Protein AF-A0AAD7N6P6-F1 (afdb_monomer)

Structure (mmCIF, N/CA/C/O backbone):
data_AF-A0AAD7N6P6-F1
#
_entry.id   AF-A0AAD7N6P6-F1
#
loop_
_atom_site.group_PDB
_atom_site.id
_atom_site.type_symbol
_atom_site.label_atom_id
_atom_site.label_alt_id
_atom_site.label_comp_id
_atom_site.label_asym_id
_atom_site.label_entity_id
_atom_site.label_seq_id
_atom_site.pdbx_PDB_ins_code
_atom_site.Cartn_x
_atom_site.Cartn_y
_atom_site.Cartn_z
_atom_site.occupancy
_atom_site.B_iso_or_equiv
_atom_site.auth_seq_id
_atom_site.auth_comp_id
_atom_site.auth_asym_id
_atom_site.auth_atom_id
_atom_site.pdbx_PDB_model_num
ATOM 1 N N . MET A 1 1 ? -6.076 -9.504 -2.664 1.00 49.44 1 MET A N 1
ATOM 2 C CA . MET A 1 1 ? -5.569 -10.870 -2.444 1.00 49.44 1 MET A CA 1
ATOM 3 C C . MET A 1 1 ? -6.417 -11.488 -1.347 1.00 49.44 1 MET A C 1
ATOM 5 O O . MET A 1 1 ? -6.543 -10.873 -0.297 1.00 49.44 1 MET A O 1
ATOM 9 N N . LEU A 1 2 ? -7.094 -12.604 -1.622 1.00 57.78 2 LEU A N 1
ATOM 10 C CA . LEU A 1 2 ? -8.026 -13.253 -0.690 1.00 57.78 2 LEU A CA 1
ATOM 11 C C . LEU A 1 2 ? -7.281 -14.317 0.131 1.00 57.78 2 LEU A C 1
ATOM 13 O O . LEU A 1 2 ? -7.541 -15.502 -0.013 1.00 57.78 2 LEU A O 1
ATOM 17 N N . GLY A 1 3 ? -6.299 -13.900 0.933 1.00 64.56 3 GLY A N 1
ATOM 18 C CA . GLY A 1 3 ? -5.442 -14.828 1.689 1.00 64.56 3 GLY A CA 1
ATOM 19 C C . GLY A 1 3 ? -5.850 -15.053 3.147 1.00 64.56 3 GLY A C 1
ATOM 20 O O . GLY A 1 3 ? -5.094 -15.664 3.891 1.00 64.56 3 GLY A O 1
ATOM 21 N N . GLY A 1 4 ? -7.003 -14.528 3.579 1.00 80.69 4 GLY A N 1
ATOM 22 C CA . GLY A 1 4 ? -7.457 -14.642 4.968 1.00 80.69 4 GLY A CA 1
ATOM 23 C C . GLY A 1 4 ? -6.449 -14.072 5.974 1.00 80.69 4 GLY A C 1
ATOM 24 O O . GLY A 1 4 ? -5.758 -13.091 5.690 1.00 80.69 4 GLY A O 1
ATOM 25 N N . PHE A 1 5 ? -6.372 -14.688 7.151 1.00 84.62 5 PHE A N 1
ATOM 26 C CA . PHE A 1 5 ? -5.387 -14.385 8.191 1.00 84.62 5 PHE A CA 1
ATOM 27 C C . PHE A 1 5 ? -4.366 -15.531 8.327 1.00 84.62 5 PHE A C 1
ATOM 29 O O . PHE A 1 5 ? -4.651 -16.645 7.881 1.00 84.62 5 PHE A O 1
ATOM 36 N N . PRO A 1 6 ? -3.179 -15.290 8.920 1.00 88.56 6 PRO A N 1
ATOM 37 C CA . PRO A 1 6 ? -2.176 -16.335 9.102 1.00 88.56 6 PRO A CA 1
ATOM 38 C C . PRO A 1 6 ? -2.732 -17.516 9.922 1.00 88.56 6 PRO A C 1
ATOM 40 O O . PRO A 1 6 ? -3.271 -17.274 11.003 1.00 88.56 6 PRO A O 1
ATOM 43 N N . PRO A 1 7 ? -2.545 -18.782 9.497 1.00 84.44 7 PRO A N 1
ATOM 44 C CA . PRO A 1 7 ? -3.087 -19.952 10.204 1.00 84.44 7 PRO A CA 1
ATOM 45 C C . PRO A 1 7 ? -2.651 -20.058 11.673 1.00 84.44 7 PRO A C 1
ATOM 47 O O . PRO A 1 7 ? -3.412 -20.511 12.520 1.00 84.44 7 PRO A O 1
ATOM 50 N N . ASN A 1 8 ? -1.446 -19.576 11.987 1.00 87.50 8 ASN A N 1
ATOM 51 C CA . ASN A 1 8 ? -0.853 -19.627 13.326 1.00 87.50 8 ASN A CA 1
ATOM 52 C C . ASN A 1 8 ? -1.075 -18.332 14.135 1.00 87.50 8 ASN A C 1
ATOM 54 O O . ASN A 1 8 ? -0.294 -18.023 15.032 1.00 87.50 8 ASN A O 1
ATOM 58 N N . ALA A 1 9 ? -2.105 -17.549 13.804 1.00 89.62 9 ALA A N 1
ATOM 59 C CA . ALA A 1 9 ? -2.471 -16.320 14.509 1.00 89.62 9 ALA A CA 1
ATOM 60 C C . ALA A 1 9 ? -3.920 -16.399 15.033 1.00 89.62 9 ALA A C 1
ATOM 62 O O . ALA A 1 9 ? -4.802 -15.725 14.495 1.00 89.62 9 ALA A O 1
ATOM 63 N N . PRO A 1 10 ? -4.192 -17.211 16.074 1.00 89.94 10 PRO A N 1
ATOM 64 C CA . PRO A 1 10 ? -5.546 -17.364 16.619 1.00 89.94 10 PRO A CA 1
ATOM 65 C C . PRO A 1 10 ? -6.092 -16.057 17.219 1.00 89.94 10 PRO A C 1
ATOM 67 O O . PRO A 1 10 ? -7.300 -15.862 17.289 1.00 89.94 10 PRO A O 1
ATOM 70 N N . ASP A 1 11 ? -5.203 -15.134 17.593 1.00 92.44 11 ASP A N 1
ATOM 71 C CA . ASP A 1 11 ? -5.511 -13.815 18.146 1.00 92.44 11 ASP A CA 1
ATOM 72 C C . ASP A 1 11 ? -5.809 -12.748 17.077 1.00 92.44 11 ASP A C 1
ATOM 74 O O . ASP A 1 11 ? -6.030 -11.588 17.422 1.00 92.44 11 ASP A O 1
ATOM 78 N N . TRP A 1 12 ? -5.787 -13.082 15.777 1.00 93.44 12 TRP A N 1
ATOM 79 C CA . TRP A 1 12 ? -5.803 -12.087 14.695 1.00 93.44 12 TRP A CA 1
ATOM 80 C C . TRP A 1 12 ? -6.982 -11.112 14.785 1.00 93.44 12 TRP A C 1
ATOM 82 O O . TRP A 1 12 ? -6.830 -9.910 14.550 1.00 93.44 12 TRP A O 1
ATOM 92 N N . GLN A 1 13 ? -8.158 -11.603 15.169 1.00 90.94 13 GLN A N 1
ATOM 93 C CA . GLN A 1 13 ? -9.334 -10.755 15.306 1.00 90.94 13 GLN A CA 1
ATOM 94 C C . GLN A 1 13 ? -9.148 -9.688 16.399 1.00 90.94 13 GLN A C 1
ATOM 96 O O . GLN A 1 13 ? -9.412 -8.507 16.167 1.00 90.94 13 GLN A O 1
ATOM 101 N N . GLU A 1 14 ? -8.655 -10.082 17.571 1.00 93.75 14 GLU A N 1
ATOM 102 C CA . GLU A 1 14 ? -8.522 -9.211 18.743 1.00 93.75 14 GLU A CA 1
ATOM 103 C C . GLU A 1 14 ? -7.273 -8.328 18.678 1.00 93.75 14 GLU A C 1
ATOM 105 O O . GLU A 1 14 ? -7.321 -7.149 19.029 1.00 93.75 14 GLU A O 1
ATOM 110 N N . ALA A 1 15 ? -6.163 -8.875 18.183 1.00 94.12 15 ALA A N 1
ATOM 111 C CA . ALA A 1 15 ? -4.866 -8.213 18.153 1.00 94.12 15 ALA A CA 1
ATOM 112 C C . ALA A 1 15 ? -4.611 -7.408 16.869 1.00 94.12 15 ALA A C 1
ATOM 114 O O . ALA A 1 15 ? -3.712 -6.561 16.845 1.00 94.12 15 ALA A O 1
ATOM 115 N N . VAL A 1 16 ? -5.373 -7.652 15.794 1.00 95.44 16 VAL A N 1
ATOM 116 C CA . VAL A 1 16 ? -5.180 -6.982 14.497 1.00 95.44 16 VAL A CA 1
ATOM 117 C C . VAL A 1 16 ? -6.448 -6.301 14.008 1.00 95.44 16 VAL A C 1
ATOM 119 O O . VAL A 1 16 ? -6.439 -5.083 13.826 1.00 95.44 16 VAL A O 1
ATOM 122 N N . VAL A 1 17 ? -7.538 -7.044 13.808 1.00 92.94 17 VAL A N 1
ATOM 123 C CA . VAL A 1 17 ? -8.748 -6.505 13.162 1.00 92.94 17 VAL A CA 1
ATOM 124 C C . VAL A 1 17 ? -9.420 -5.440 14.030 1.00 92.94 17 VAL A C 1
ATOM 126 O O . VAL A 1 17 ? -9.625 -4.315 13.572 1.00 92.94 17 VAL A O 1
ATOM 129 N N . ALA A 1 18 ? -9.712 -5.756 15.293 1.00 93.44 18 ALA A N 1
ATOM 130 C CA . ALA A 1 18 ? -10.360 -4.835 16.223 1.00 93.44 18 ALA A CA 1
ATOM 131 C C . ALA A 1 18 ? -9.561 -3.531 16.460 1.00 93.44 18 ALA A C 1
ATOM 133 O O . ALA A 1 18 ? -10.148 -2.450 16.349 1.00 93.44 18 ALA A O 1
ATOM 134 N N . PRO A 1 19 ? -8.241 -3.559 16.747 1.00 96.69 19 PRO A N 1
ATOM 135 C CA . PRO A 1 19 ? -7.463 -2.333 16.910 1.00 96.69 19 PRO A CA 1
ATOM 136 C C . PRO A 1 19 ? -7.296 -1.552 15.604 1.00 96.69 19 PRO A C 1
ATOM 138 O O . PRO A 1 19 ? -7.314 -0.326 15.653 1.00 96.69 19 PRO A O 1
ATOM 141 N N . ALA A 1 20 ? -7.178 -2.212 14.444 1.00 95.75 20 ALA A N 1
ATOM 142 C CA . ALA A 1 20 ? -7.128 -1.512 13.158 1.00 95.75 20 ALA A CA 1
ATOM 143 C C . ALA A 1 20 ? -8.435 -0.757 12.869 1.00 95.75 20 ALA A C 1
ATOM 145 O O . ALA A 1 20 ? -8.387 0.408 12.480 1.00 95.75 20 ALA A O 1
ATOM 146 N N . ALA A 1 21 ? -9.592 -1.380 13.116 1.00 93.31 21 ALA A N 1
ATOM 147 C CA . ALA A 1 21 ? -10.895 -0.736 12.950 1.00 93.31 21 ALA A CA 1
ATOM 148 C C . ALA A 1 21 ? -11.035 0.504 13.850 1.00 93.31 21 ALA A C 1
ATOM 150 O O . ALA A 1 21 ? -11.303 1.593 13.346 1.00 93.31 21 ALA A O 1
ATOM 151 N N . ARG A 1 22 ? -10.745 0.371 15.155 1.00 94.56 22 ARG A N 1
ATOM 152 C CA . ARG A 1 22 ? -10.772 1.506 16.100 1.00 94.56 22 ARG A CA 1
ATOM 153 C C . ARG A 1 22 ? -9.826 2.631 15.683 1.00 94.56 22 ARG A C 1
ATOM 155 O O . ARG A 1 22 ? -10.198 3.798 15.725 1.00 94.56 22 ARG A O 1
ATOM 162 N N . ALA A 1 23 ? -8.611 2.293 15.252 1.00 96.19 23 ALA A N 1
ATOM 163 C CA . ALA A 1 23 ? -7.642 3.287 14.803 1.00 96.19 23 ALA A CA 1
ATOM 164 C C . ALA A 1 23 ? -8.118 4.035 13.546 1.00 96.19 23 ALA A C 1
ATOM 166 O O . ALA A 1 23 ? -7.932 5.245 13.444 1.00 96.19 23 ALA A O 1
ATOM 167 N N . MET A 1 24 ? -8.768 3.340 12.607 1.00 93.75 24 MET A N 1
ATOM 168 C CA . MET A 1 24 ? -9.347 3.973 11.419 1.00 93.75 24 MET A CA 1
ATOM 169 C C . MET A 1 24 ? -10.524 4.884 11.765 1.00 93.75 24 MET A C 1
ATOM 171 O O . MET A 1 24 ? -10.642 5.945 11.160 1.00 93.75 24 MET A O 1
ATOM 175 N N . GLU A 1 25 ? -11.357 4.522 12.741 1.00 91.25 25 GLU A N 1
ATOM 176 C CA . GLU A 1 25 ? -12.434 5.393 13.228 1.00 91.25 25 GLU A CA 1
ATOM 177 C C . GLU A 1 25 ? -11.882 6.691 13.826 1.00 91.25 25 GLU A C 1
ATOM 179 O O . GLU A 1 25 ? -12.304 7.775 13.423 1.00 91.25 25 GLU A O 1
ATOM 184 N N . VAL A 1 26 ? -10.898 6.594 14.726 1.00 92.06 26 VAL A N 1
ATOM 185 C CA . VAL A 1 26 ? -10.251 7.764 15.345 1.00 92.06 26 VAL A CA 1
ATOM 186 C C . VAL A 1 26 ? -9.585 8.642 14.284 1.00 92.06 26 VAL A C 1
ATOM 188 O O . VAL A 1 26 ? -9.832 9.845 14.229 1.00 92.06 26 VAL A O 1
ATOM 191 N N . ALA A 1 27 ? -8.823 8.045 13.364 1.00 92.75 27 ALA A N 1
ATOM 192 C CA . ALA A 1 27 ? -8.192 8.781 12.271 1.00 92.75 27 ALA A CA 1
ATOM 193 C C . ALA A 1 27 ? -9.214 9.498 11.372 1.00 92.75 27 ALA A C 1
ATOM 195 O O . ALA A 1 27 ? -8.973 10.622 10.928 1.00 92.75 27 ALA A O 1
ATOM 196 N N . ALA A 1 28 ? -10.373 8.882 11.118 1.00 88.38 28 ALA A N 1
ATOM 197 C CA . ALA A 1 28 ? -11.451 9.519 10.368 1.00 88.38 28 ALA A CA 1
ATOM 198 C C . ALA A 1 28 ? -11.980 10.764 11.087 1.00 88.38 28 ALA A C 1
ATOM 200 O O . ALA A 1 28 ? -12.231 11.787 10.447 1.00 88.38 28 ALA A O 1
ATOM 201 N N . GLN A 1 29 ? -12.146 10.685 12.410 1.00 86.62 29 GLN A N 1
ATOM 202 C CA . GLN A 1 29 ? -12.583 11.813 13.226 1.00 86.62 29 GLN A CA 1
ATOM 203 C C . GLN A 1 29 ? -11.556 12.948 13.168 1.00 86.62 29 GLN A C 1
ATOM 205 O O . GLN A 1 29 ? -11.913 14.082 12.861 1.00 86.62 29 GLN A O 1
ATOM 210 N N . GLU A 1 30 ? -10.273 12.649 13.341 1.00 88.69 30 GLU A N 1
ATOM 211 C CA . GLU A 1 30 ? -9.214 13.663 13.306 1.00 88.69 30 GLU A CA 1
ATOM 212 C C . GLU A 1 30 ? -9.099 14.353 11.937 1.00 88.69 30 GLU A C 1
ATOM 214 O O . GLU A 1 30 ? -9.044 15.583 11.861 1.00 88.69 30 GLU A O 1
ATOM 219 N N . ILE A 1 31 ? -9.139 13.583 10.844 1.00 85.88 31 ILE A N 1
ATOM 220 C CA . ILE A 1 31 ? -8.999 14.117 9.481 1.00 85.88 31 ILE A CA 1
ATOM 221 C C . ILE A 1 31 ? -10.246 14.910 9.049 1.00 85.88 31 ILE A C 1
ATOM 223 O O . ILE A 1 31 ? -10.120 15.953 8.402 1.00 85.88 31 ILE A O 1
ATOM 227 N N . TYR A 1 32 ? -11.455 14.440 9.384 1.00 77.88 32 TYR A N 1
ATOM 228 C CA . TYR A 1 32 ? -12.702 14.980 8.818 1.00 77.88 32 TYR A CA 1
ATOM 229 C C . TYR A 1 32 ? -13.585 15.773 9.789 1.00 77.88 32 TYR A C 1
ATOM 231 O O . TYR A 1 32 ? -14.447 16.515 9.315 1.00 77.88 32 TYR A O 1
ATOM 239 N N . GLN A 1 33 ? -13.406 15.653 11.107 1.00 68.69 33 GLN A N 1
ATOM 240 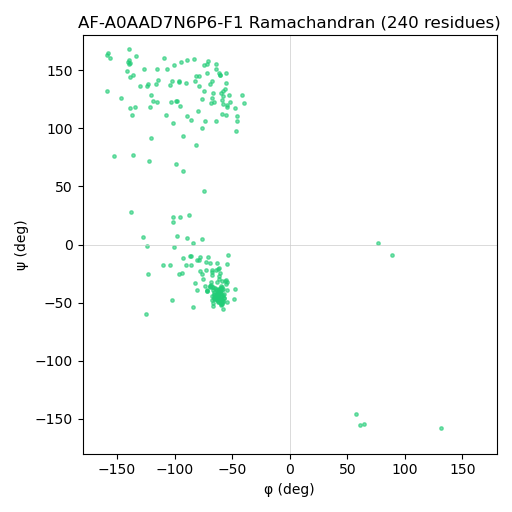C CA . GLN A 1 33 ? -14.155 16.442 12.099 1.00 68.69 33 GLN A CA 1
ATOM 241 C C . GLN A 1 33 ? -13.381 17.690 12.555 1.00 68.69 33 GLN A C 1
ATOM 243 O O . GLN A 1 33 ? -14.009 18.692 12.889 1.00 68.69 33 GLN A O 1
ATOM 248 N N . GLY A 1 34 ? -12.042 17.688 12.481 1.00 53.28 34 GLY A N 1
ATOM 249 C CA . GLY A 1 34 ? -11.204 18.868 12.754 1.00 53.28 34 GLY A CA 1
ATOM 250 C C . GLY A 1 34 ? -11.148 19.892 11.609 1.00 53.28 34 GLY A C 1
ATOM 251 O O . GLY A 1 34 ? -10.898 21.078 11.829 1.00 53.28 34 GLY A O 1
ATOM 252 N N . ALA A 1 35 ? -11.428 19.471 10.373 1.00 50.88 35 ALA A N 1
ATOM 253 C CA . ALA A 1 35 ? -11.503 20.355 9.217 1.00 50.88 35 ALA A CA 1
ATOM 254 C C . ALA A 1 35 ? -12.967 20.708 8.934 1.00 50.88 35 ALA A C 1
ATOM 256 O O . ALA A 1 35 ? -13.775 19.818 8.672 1.00 50.88 35 ALA A O 1
ATOM 257 N N . LYS A 1 36 ? -13.319 22.007 8.905 1.00 41.53 36 LYS A N 1
ATOM 258 C CA . LYS A 1 36 ? -14.573 22.470 8.283 1.00 41.53 36 LYS A CA 1
ATOM 259 C C . LYS A 1 36 ? -14.680 21.757 6.945 1.00 41.53 36 LYS A C 1
ATOM 261 O O . LYS A 1 36 ? -13.855 22.023 6.072 1.00 41.53 36 LYS A O 1
ATOM 266 N N . ARG A 1 37 ? -15.640 20.834 6.813 1.00 44.38 37 ARG A N 1
ATOM 267 C CA . ARG A 1 37 ? -15.902 20.054 5.603 1.00 44.38 37 ARG A CA 1
ATOM 268 C C . ARG A 1 37 ? -15.907 21.045 4.442 1.00 44.38 37 ARG A C 1
ATOM 270 O O . ARG A 1 37 ? -16.910 21.729 4.239 1.00 44.38 37 ARG A O 1
ATOM 277 N N . LYS A 1 38 ? -14.790 21.193 3.708 1.00 41.78 38 LYS A N 1
ATOM 278 C CA . LYS A 1 38 ? -14.821 21.909 2.431 1.00 41.78 38 LYS A CA 1
ATOM 279 C C . LYS A 1 38 ? -15.913 21.172 1.692 1.00 41.78 38 LYS A C 1
ATOM 281 O O . LYS A 1 38 ? -15.815 19.949 1.573 1.00 41.78 38 LYS A O 1
ATOM 286 N N . LYS A 1 39 ? -16.999 21.871 1.341 1.00 37.16 39 LYS A N 1
ATOM 287 C CA . LYS A 1 39 ? -18.076 21.298 0.534 1.00 37.16 39 LYS A CA 1
ATOM 288 C C . LYS A 1 39 ? -17.361 20.576 -0.597 1.00 37.16 39 LYS A C 1
ATOM 290 O O . LYS A 1 39 ? -16.770 21.234 -1.451 1.00 37.16 39 LYS A O 1
ATOM 295 N N . LYS A 1 40 ? -17.329 19.239 -0.544 1.00 45.50 40 LYS A N 1
ATOM 296 C CA . LYS A 1 40 ? -16.897 18.439 -1.684 1.00 45.50 40 LYS A CA 1
ATOM 297 C C . LYS A 1 40 ? -17.775 18.987 -2.799 1.00 45.50 40 LYS A C 1
ATOM 299 O O . LYS A 1 40 ? -18.989 19.095 -2.575 1.00 45.50 40 LYS A O 1
ATOM 304 N N . ALA A 1 41 ? -17.165 19.482 -3.880 1.00 43.38 41 ALA A N 1
ATOM 305 C CA . ALA A 1 41 ? -17.920 19.985 -5.022 1.00 43.38 41 ALA A CA 1
ATOM 306 C C . ALA A 1 41 ? -19.069 19.001 -5.251 1.00 43.38 41 ALA A C 1
ATOM 308 O O . ALA A 1 41 ? -18.821 17.790 -5.169 1.00 43.38 41 ALA A O 1
ATOM 309 N N . LYS A 1 42 ? -20.312 19.511 -5.353 1.00 40.41 42 LYS A N 1
ATOM 310 C CA . LYS A 1 42 ? -21.504 18.669 -5.543 1.00 40.41 42 LYS A CA 1
ATOM 311 C C . LYS A 1 42 ? -21.100 17.576 -6.520 1.00 40.41 42 LYS A C 1
ATOM 313 O O . LYS A 1 42 ? -20.581 17.918 -7.580 1.00 40.41 42 LYS A O 1
ATOM 318 N N . ALA A 1 43 ? -21.232 16.314 -6.101 1.00 49.88 43 ALA A N 1
ATOM 319 C CA . ALA A 1 43 ? -20.947 15.191 -6.976 1.00 49.88 43 ALA A CA 1
ATOM 320 C C . ALA A 1 43 ? -21.664 15.488 -8.289 1.00 49.88 43 ALA A C 1
ATOM 322 O O . ALA A 1 43 ? -22.877 15.708 -8.278 1.00 49.88 43 ALA A O 1
ATOM 323 N N . ASP A 1 44 ? -20.890 15.635 -9.358 1.00 53.12 44 ASP A N 1
ATOM 324 C CA . ASP A 1 44 ? -21.452 15.875 -10.669 1.00 53.12 44 ASP A CA 1
ATOM 325 C C . ASP A 1 44 ? -22.381 14.691 -10.940 1.00 53.12 44 ASP A C 1
ATOM 327 O O . ASP A 1 44 ? -21.953 13.538 -10.847 1.00 53.12 44 ASP A O 1
ATOM 331 N N . ALA A 1 45 ? -23.670 14.947 -11.162 1.00 56.12 45 ALA A N 1
ATOM 332 C CA . ALA A 1 45 ? -24.636 13.870 -11.364 1.00 56.12 45 ALA A CA 1
ATOM 333 C C . ALA A 1 45 ? -24.265 13.034 -12.602 1.00 56.12 45 ALA A C 1
ATOM 335 O O . ALA A 1 45 ? -24.589 11.850 -12.659 1.00 56.12 45 ALA A O 1
ATOM 336 N N . ALA A 1 46 ? -23.521 13.631 -13.544 1.00 58.28 46 ALA A N 1
ATOM 337 C CA . ALA A 1 46 ? -22.942 12.952 -14.695 1.00 58.28 46 ALA A CA 1
ATOM 338 C C . ALA A 1 46 ? -21.700 12.101 -14.350 1.00 58.28 46 ALA A C 1
ATOM 340 O O . ALA A 1 46 ? -21.419 11.133 -15.050 1.00 58.28 46 ALA A O 1
ATOM 341 N N . ASN A 1 47 ? -20.970 12.425 -13.274 1.00 55.28 47 ASN A N 1
ATOM 342 C CA . ASN A 1 47 ? -19.734 11.756 -12.849 1.00 55.28 47 ASN A CA 1
ATOM 343 C C . ASN A 1 47 ? -19.718 11.519 -11.327 1.00 55.28 47 ASN A C 1
ATOM 345 O O . ASN A 1 47 ? -19.034 12.231 -10.577 1.00 55.28 47 ASN A O 1
ATOM 349 N N . PRO A 1 48 ? -20.450 10.505 -10.834 1.00 57.62 48 PRO A N 1
ATOM 350 C CA . PRO A 1 48 ? -20.440 10.177 -9.418 1.00 57.62 48 PRO A CA 1
ATOM 351 C C . PRO A 1 48 ? -19.022 9.794 -8.952 1.00 57.62 48 PRO A C 1
ATOM 353 O O . PRO A 1 48 ? -18.257 9.172 -9.698 1.00 57.62 48 PRO A O 1
ATOM 356 N N . PRO A 1 49 ? -18.636 10.126 -7.704 1.00 63.78 49 PRO A N 1
ATOM 357 C CA . PRO A 1 49 ? -17.330 9.753 -7.179 1.00 63.78 49 PRO A CA 1
ATOM 358 C C . PRO A 1 49 ? -17.159 8.229 -7.203 1.00 63.78 49 PRO A C 1
ATOM 360 O O . PRO A 1 49 ? -17.940 7.499 -6.595 1.00 63.78 49 PRO A O 1
ATOM 363 N N . ARG A 1 50 ? -16.088 7.752 -7.859 1.00 62.09 50 ARG A N 1
ATOM 364 C CA . ARG A 1 50 ? -15.757 6.317 -8.028 1.00 62.09 50 ARG A CA 1
ATOM 365 C C . ARG A 1 50 ? -15.854 5.512 -6.726 1.00 62.09 50 ARG A C 1
ATOM 367 O O . ARG A 1 50 ? -16.307 4.373 -6.712 1.00 62.09 50 ARG A O 1
ATOM 374 N N . ARG A 1 51 ? -15.440 6.131 -5.620 1.00 56.66 51 ARG A N 1
ATOM 375 C CA . ARG A 1 51 ? -15.358 5.524 -4.287 1.00 56.66 51 ARG A CA 1
ATOM 376 C C . ARG A 1 51 ? -16.530 5.911 -3.381 1.00 56.66 51 ARG A C 1
ATOM 378 O O . ARG A 1 51 ? -16.371 5.896 -2.178 1.00 56.66 51 ARG A O 1
ATOM 385 N N . GLY A 1 52 ? -17.682 6.296 -3.926 1.00 63.53 52 GLY A N 1
ATOM 386 C CA . GLY A 1 52 ? -18.850 6.636 -3.110 1.00 63.53 52 GLY A CA 1
ATOM 387 C C . GLY A 1 52 ? -18.650 7.871 -2.221 1.00 63.53 52 GLY A C 1
ATOM 388 O O . GLY A 1 52 ? -17.881 8.785 -2.542 1.00 63.53 52 GLY A O 1
ATOM 389 N N . THR A 1 53 ? -19.395 7.928 -1.115 1.00 64.44 53 THR A N 1
ATOM 390 C CA . THR A 1 53 ? -19.414 9.069 -0.182 1.00 64.44 53 THR A CA 1
ATOM 391 C C . THR A 1 53 ? -18.564 8.864 1.069 1.00 64.44 53 THR A C 1
ATOM 393 O O . THR A 1 53 ? -18.500 9.782 1.888 1.00 64.44 53 THR A O 1
ATOM 396 N N . HIS A 1 54 ? -17.927 7.700 1.241 1.00 68.88 54 HIS A N 1
ATOM 397 C CA . HIS A 1 54 ? -17.106 7.429 2.421 1.00 68.88 54 HIS A CA 1
ATOM 398 C C . HIS A 1 54 ? -15.791 8.215 2.400 1.00 68.88 54 HIS A C 1
ATOM 400 O O . HIS A 1 54 ? -15.285 8.632 1.354 1.00 68.88 54 HIS A O 1
ATOM 406 N N . ALA A 1 55 ? -15.258 8.431 3.598 1.00 78.31 55 ALA A N 1
ATOM 407 C CA . ALA A 1 55 ? -13.957 9.032 3.833 1.00 78.31 55 ALA A CA 1
ATOM 408 C C . ALA A 1 55 ? -12.851 8.107 3.304 1.00 78.31 55 ALA A C 1
ATOM 410 O O . ALA A 1 55 ? -12.764 6.944 3.710 1.00 78.31 55 ALA A O 1
ATOM 411 N N . ALA A 1 56 ? -12.022 8.610 2.392 1.00 84.00 56 ALA A N 1
ATOM 412 C CA . ALA A 1 56 ? -10.923 7.849 1.819 1.00 84.00 56 ALA A CA 1
ATOM 413 C C . ALA A 1 56 ? -9.738 8.759 1.506 1.00 84.00 56 ALA A C 1
ATOM 415 O O . ALA A 1 56 ? -9.892 9.720 0.755 1.00 84.00 56 ALA A O 1
ATOM 416 N N . GLU A 1 57 ? -8.564 8.410 2.030 1.00 89.50 57 GLU A N 1
ATOM 417 C CA . GLU A 1 57 ? -7.322 9.150 1.798 1.00 89.50 57 GLU A CA 1
ATOM 418 C C . GLU A 1 57 ? -6.198 8.215 1.364 1.00 89.50 57 GLU A C 1
ATOM 420 O O . GLU A 1 57 ? -6.009 7.138 1.938 1.00 89.50 57 GLU A O 1
ATOM 425 N N . SER A 1 58 ? -5.440 8.648 0.356 1.00 92.56 58 SER A N 1
ATOM 426 C CA . SER A 1 58 ? -4.237 7.960 -0.117 1.00 92.56 58 SER A CA 1
ATOM 427 C C . SER A 1 58 ? -2.985 8.678 0.364 1.00 92.56 58 SER A C 1
ATOM 429 O O . SER A 1 58 ? -2.908 9.896 0.263 1.00 92.56 58 SER A O 1
ATOM 431 N N . VAL A 1 59 ? -1.977 7.940 0.817 1.00 94.88 59 VAL A N 1
ATOM 432 C CA . VAL A 1 59 ? -0.702 8.469 1.321 1.00 94.88 59 VAL A CA 1
ATOM 433 C C . VAL A 1 59 ? 0.462 7.611 0.820 1.00 94.88 59 VAL A C 1
ATOM 435 O O . VAL A 1 59 ? 0.336 6.393 0.676 1.00 94.88 59 VAL A O 1
ATOM 438 N N . GLY A 1 60 ? 1.594 8.247 0.524 1.00 94.88 60 GLY A N 1
ATOM 439 C CA . GLY A 1 60 ? 2.797 7.594 0.005 1.00 94.88 60 GLY A CA 1
ATOM 440 C C . GLY A 1 60 ? 3.360 8.321 -1.209 1.00 94.88 60 GLY A C 1
ATOM 441 O O . GLY A 1 60 ? 3.090 9.508 -1.394 1.00 94.88 60 GLY A O 1
ATOM 442 N N . VAL A 1 61 ? 4.137 7.614 -2.027 1.00 92.94 61 VAL A N 1
ATOM 443 C CA . VAL A 1 61 ? 4.780 8.175 -3.226 1.00 92.94 61 VAL A CA 1
ATOM 444 C C . VAL A 1 61 ? 3.871 8.030 -4.444 1.00 92.94 61 VAL A C 1
ATOM 446 O O . VAL A 1 61 ? 3.255 6.989 -4.637 1.00 92.94 61 VAL A O 1
ATOM 449 N N . ASP A 1 62 ? 3.807 9.051 -5.288 1.00 85.19 62 ASP A N 1
ATOM 450 C CA . ASP A 1 62 ? 3.185 8.996 -6.606 1.00 85.19 62 ASP A CA 1
ATOM 451 C C . ASP A 1 62 ? 4.166 9.481 -7.684 1.00 85.19 62 ASP A C 1
ATOM 453 O O . ASP A 1 62 ? 5.062 10.284 -7.426 1.00 85.19 62 ASP A O 1
ATOM 457 N N . GLY A 1 63 ? 4.002 8.958 -8.896 1.00 72.31 63 GLY A N 1
ATOM 458 C CA . GLY A 1 63 ? 4.741 9.347 -10.099 1.00 72.31 63 GLY A CA 1
ATOM 459 C C . GLY A 1 63 ? 3.822 9.690 -11.276 1.00 72.31 63 GLY A C 1
ATOM 460 O O . GLY A 1 63 ? 4.294 9.869 -12.396 1.00 72.31 63 GLY A O 1
ATOM 461 N N . GLY A 1 64 ? 2.500 9.728 -11.070 1.00 64.81 64 GLY A N 1
ATOM 462 C CA . GLY A 1 64 ? 1.522 10.057 -12.104 1.00 64.81 64 GLY A CA 1
ATOM 463 C C . GLY A 1 64 ? 1.406 11.563 -12.356 1.00 64.81 64 GLY A C 1
ATOM 464 O O . GLY A 1 64 ? 0.946 12.308 -11.498 1.00 64.81 64 GLY A O 1
ATOM 465 N N . GLY A 1 65 ? 1.780 12.020 -13.555 1.00 62.53 65 GLY A N 1
ATOM 466 C CA . GLY A 1 65 ? 1.554 13.404 -14.009 1.00 62.53 65 GLY A CA 1
ATOM 467 C C . GLY A 1 65 ? 2.498 14.463 -13.423 1.00 62.53 65 GLY A C 1
ATOM 468 O O . GLY A 1 65 ? 2.360 15.636 -13.755 1.00 62.53 65 GLY A O 1
ATOM 469 N N . GLN A 1 66 ? 3.457 14.061 -12.588 1.00 66.62 66 GLN A N 1
ATOM 470 C CA . GLN A 1 66 ? 4.492 14.920 -12.009 1.00 66.62 66 GLN A CA 1
ATOM 471 C C . GLN A 1 66 ? 5.825 14.755 -12.760 1.00 66.62 66 GLN A C 1
ATOM 473 O O . GLN A 1 66 ? 6.064 13.689 -13.333 1.00 66.62 66 GLN A O 1
ATOM 478 N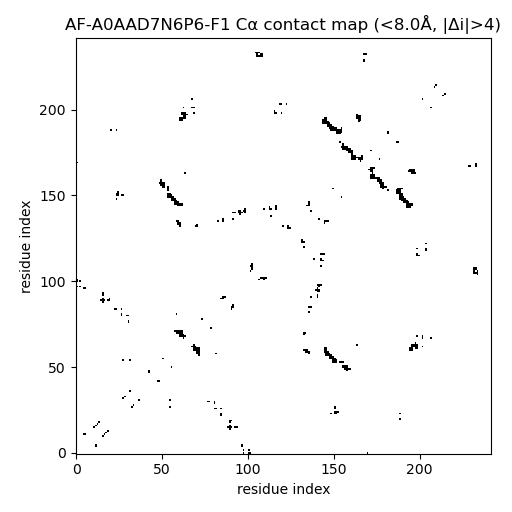 N . PRO A 1 67 ? 6.711 15.771 -12.755 1.00 68.19 67 PRO A N 1
ATOM 479 C CA . PRO A 1 67 ? 7.997 15.696 -13.446 1.00 68.19 67 PRO A CA 1
ATOM 480 C C . PRO A 1 67 ? 8.975 14.712 -12.801 1.00 68.19 67 PRO A C 1
ATOM 482 O O . PRO A 1 67 ? 9.951 14.375 -13.448 1.00 68.19 67 PRO A O 1
ATOM 485 N N . TYR A 1 68 ? 8.742 14.281 -11.558 1.00 77.19 68 TYR A N 1
ATOM 486 C CA . TYR A 1 68 ? 9.505 13.253 -10.846 1.00 77.19 68 TYR A CA 1
ATOM 487 C C . TYR A 1 68 ? 8.667 12.662 -9.694 1.00 77.19 68 TYR A C 1
ATOM 489 O O . TYR A 1 68 ? 7.669 13.277 -9.298 1.00 77.19 68 TYR A O 1
ATOM 497 N N . PRO A 1 69 ? 9.039 11.489 -9.138 1.00 87.88 69 PRO A N 1
ATOM 498 C CA . PRO A 1 69 ? 8.340 10.879 -8.012 1.00 87.88 69 PRO A CA 1
ATOM 499 C C . PRO A 1 69 ? 8.325 11.780 -6.773 1.00 87.88 69 PRO A C 1
ATOM 501 O O . PRO A 1 69 ? 9.361 12.278 -6.321 1.00 87.88 69 PRO A O 1
ATOM 504 N N . MET A 1 70 ? 7.142 11.968 -6.194 1.00 89.38 70 MET A N 1
ATOM 505 C CA . MET A 1 70 ? 6.927 12.827 -5.029 1.00 89.38 70 MET A CA 1
ATOM 506 C C . MET A 1 70 ? 5.952 12.198 -4.042 1.00 89.38 70 MET A C 1
ATOM 508 O O . MET A 1 70 ? 5.142 11.348 -4.395 1.00 8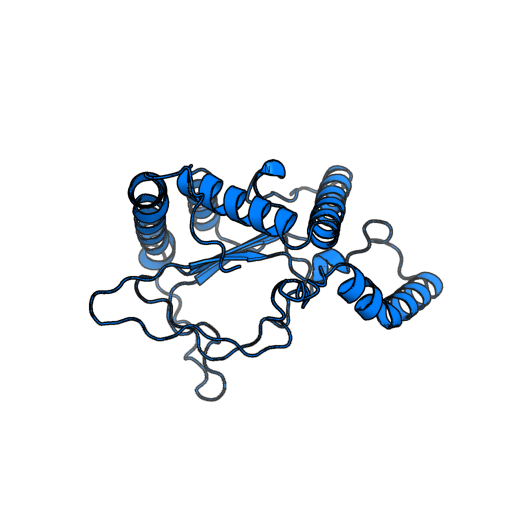9.38 70 MET A O 1
ATOM 512 N N . MET A 1 71 ? 6.001 12.649 -2.789 1.00 92.38 71 MET A N 1
ATOM 513 C CA . MET A 1 71 ? 4.974 12.302 -1.809 1.00 92.38 71 MET A CA 1
ATOM 514 C C . MET A 1 71 ? 3.635 12.947 -2.190 1.00 92.38 71 MET A C 1
ATOM 516 O O . MET A 1 71 ? 3.595 14.115 -2.582 1.00 92.38 71 MET A O 1
ATOM 520 N N . LEU A 1 72 ? 2.535 12.216 -2.002 1.00 90.75 72 LEU A N 1
ATOM 521 C CA . LEU A 1 72 ? 1.186 12.774 -2.052 1.00 90.75 72 LEU A CA 1
ATOM 522 C C . LEU A 1 72 ? 1.055 13.935 -1.054 1.00 90.75 72 LEU A C 1
ATOM 524 O O . LEU A 1 72 ? 1.490 13.840 0.097 1.00 90.75 72 LEU A O 1
ATOM 528 N N . CYS A 1 73 ? 0.462 15.040 -1.508 1.00 89.25 73 CYS A N 1
ATOM 529 C CA . CYS A 1 73 ? 0.363 16.265 -0.724 1.00 89.25 73 CYS A CA 1
ATOM 530 C C . CYS A 1 73 ? -0.722 16.149 0.354 1.00 89.25 73 CYS A C 1
ATOM 532 O O . CYS A 1 73 ? -1.883 15.892 0.043 1.00 89.25 73 CYS A O 1
ATOM 534 N N . HIS A 1 74 ? -0.339 16.398 1.607 1.00 89.62 74 HIS A N 1
ATOM 535 C CA . HIS A 1 74 ? -1.214 16.368 2.779 1.00 89.62 74 HIS A CA 1
ATOM 536 C C . HIS A 1 74 ? -0.881 17.510 3.737 1.00 89.62 74 HIS A C 1
ATOM 538 O O . HIS A 1 74 ? 0.238 18.025 3.742 1.00 89.62 74 HIS A O 1
ATOM 544 N N . SER A 1 75 ? -1.850 17.891 4.573 1.00 90.00 75 SER A N 1
ATOM 545 C CA . SER A 1 75 ? -1.591 18.795 5.698 1.00 90.00 75 SER A CA 1
ATOM 546 C C . SER A 1 75 ? -0.643 1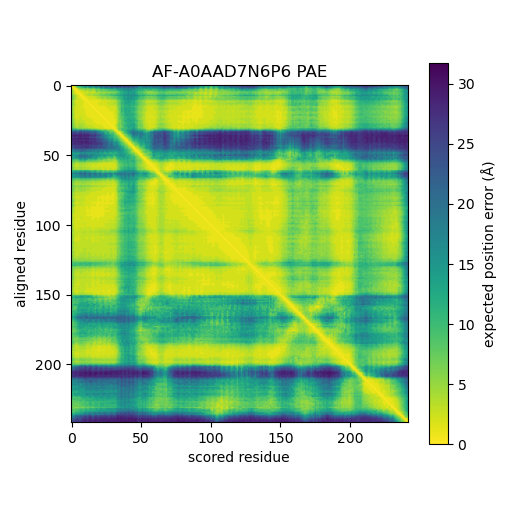8.134 6.707 1.00 90.00 75 SER A C 1
ATOM 548 O O . SER A 1 75 ? -0.591 16.908 6.813 1.00 90.00 75 SER A O 1
ATOM 550 N N . ILE A 1 76 ? 0.084 18.941 7.486 1.00 89.19 76 ILE A N 1
ATOM 551 C CA . ILE A 1 76 ? 0.961 18.429 8.556 1.00 89.19 76 ILE A CA 1
ATOM 552 C C . ILE A 1 76 ? 0.153 17.593 9.559 1.00 89.19 76 ILE A C 1
ATOM 554 O O . ILE A 1 76 ? 0.615 16.538 9.986 1.00 89.19 76 ILE A O 1
ATOM 558 N N . THR A 1 77 ? -1.075 18.019 9.867 1.00 90.19 77 THR A N 1
ATOM 559 C CA . THR A 1 77 ? -2.006 17.276 10.723 1.00 90.19 77 THR A CA 1
ATOM 560 C C . THR A 1 77 ? -2.313 15.897 10.144 1.00 90.19 77 THR A C 1
ATOM 562 O O . THR A 1 77 ? -2.091 14.902 10.822 1.00 90.19 77 THR A O 1
ATOM 565 N N . ASN A 1 78 ? -2.725 15.804 8.875 1.00 92.06 78 ASN A N 1
ATOM 566 C CA . ASN A 1 78 ? -3.036 14.513 8.253 1.00 92.06 78 ASN A CA 1
ATOM 567 C C . ASN A 1 78 ? -1.800 13.605 8.186 1.00 92.06 78 ASN A C 1
ATOM 569 O O . ASN A 1 78 ? -1.906 12.408 8.436 1.00 92.06 78 ASN A O 1
ATOM 573 N N . LEU A 1 79 ? -0.619 14.164 7.892 1.00 93.12 79 LEU A N 1
ATOM 574 C CA . LEU A 1 79 ? 0.639 13.409 7.901 1.00 93.12 79 LEU A CA 1
ATOM 575 C C . LEU A 1 79 ? 0.946 12.811 9.279 1.00 93.12 79 LEU A C 1
ATOM 577 O O . LEU A 1 79 ? 1.426 11.680 9.339 1.00 93.12 79 LEU A O 1
ATOM 581 N N . ALA A 1 80 ? 0.648 13.529 10.366 1.00 94.56 80 ALA A N 1
ATOM 582 C CA . ALA A 1 80 ? 0.791 13.006 11.722 1.00 94.56 80 ALA A CA 1
ATOM 583 C C . ALA A 1 80 ? -0.181 11.842 11.989 1.00 94.56 80 ALA A C 1
ATOM 585 O O . ALA A 1 80 ? 0.246 10.812 12.507 1.00 94.56 80 ALA A O 1
ATOM 586 N N . VAL A 1 81 ? -1.442 11.954 11.548 1.00 95.56 81 VAL A N 1
ATOM 587 C CA . VAL A 1 81 ? -2.430 10.861 11.646 1.00 95.56 81 VAL A CA 1
ATOM 588 C C . VAL A 1 81 ? -1.951 9.617 10.895 1.00 95.56 81 VAL A C 1
ATOM 590 O O . VAL A 1 81 ? -1.943 8.517 11.448 1.00 95.56 81 VAL A O 1
ATOM 593 N N . PHE A 1 82 ? -1.489 9.770 9.648 1.00 96.56 82 PHE A N 1
ATOM 594 C CA . PHE A 1 82 ? -0.974 8.640 8.869 1.00 96.56 82 PHE A CA 1
ATOM 595 C C . PHE A 1 82 ? 0.265 8.011 9.506 1.00 96.56 82 PHE A C 1
ATOM 597 O O . PHE A 1 82 ? 0.362 6.787 9.547 1.00 96.56 82 PHE A O 1
ATOM 604 N N . ALA A 1 83 ? 1.194 8.818 10.026 1.00 96.19 83 ALA A N 1
ATOM 605 C CA . ALA A 1 83 ? 2.362 8.307 10.739 1.00 96.19 83 ALA A CA 1
ATOM 606 C C . ALA A 1 83 ? 1.956 7.487 11.976 1.00 96.19 83 ALA A C 1
ATOM 608 O O . ALA A 1 83 ? 2.523 6.421 12.209 1.00 96.19 83 ALA A O 1
ATOM 609 N N . GLY A 1 84 ? 0.935 7.940 12.714 1.00 97.38 84 GLY A N 1
ATOM 610 C CA . GLY A 1 84 ? 0.334 7.193 13.818 1.00 97.38 84 GLY A CA 1
ATOM 611 C C . GLY A 1 84 ? -0.227 5.845 13.367 1.00 97.38 84 GLY A C 1
ATOM 612 O O . GLY A 1 84 ? 0.143 4.818 13.930 1.00 97.38 84 GLY A O 1
ATOM 613 N N . LEU A 1 85 ? -1.044 5.822 12.306 1.00 97.75 85 LEU A N 1
ATOM 614 C CA . LEU A 1 85 ? -1.602 4.583 11.748 1.00 97.75 85 LEU A CA 1
ATOM 615 C C . LEU A 1 85 ? -0.509 3.596 11.319 1.00 97.75 85 LEU A C 1
ATOM 617 O O . LEU A 1 85 ? -0.557 2.426 11.693 1.00 97.75 85 LEU A O 1
ATOM 621 N N . PHE A 1 86 ? 0.496 4.055 10.569 1.00 97.44 86 PHE A N 1
ATOM 622 C CA . PHE A 1 86 ? 1.587 3.196 10.099 1.00 97.44 86 PHE A CA 1
ATOM 623 C C . PHE A 1 86 ? 2.500 2.687 11.223 1.00 97.44 86 PHE A C 1
ATOM 625 O O . PHE A 1 86 ? 3.123 1.640 11.061 1.00 97.44 86 PHE A O 1
ATOM 632 N N . GLY A 1 87 ? 2.555 3.381 12.364 1.00 96.38 87 GLY A N 1
ATOM 633 C CA . GLY A 1 87 ? 3.300 2.948 13.548 1.00 96.38 87 GLY A CA 1
ATOM 634 C C . GLY A 1 87 ? 2.608 1.863 14.381 1.00 96.38 87 GLY A C 1
ATOM 635 O O . GLY A 1 87 ? 3.233 1.285 15.272 1.00 96.38 87 GLY A O 1
ATOM 636 N N . LEU A 1 88 ? 1.330 1.560 14.125 1.00 97.88 88 LEU A N 1
ATOM 637 C CA . LEU A 1 88 ? 0.594 0.552 14.889 1.00 97.88 88 LEU A CA 1
ATOM 638 C C . LEU A 1 88 ? 0.938 -0.871 14.437 1.00 97.88 88 LEU A C 1
ATOM 640 O O . LEU A 1 88 ? 0.911 -1.208 13.250 1.00 97.88 88 LEU A O 1
ATOM 644 N N . LYS A 1 89 ? 1.131 -1.763 15.416 1.00 97.38 89 LYS A N 1
ATOM 645 C CA . LYS A 1 89 ? 1.434 -3.183 15.177 1.00 97.38 89 LYS A CA 1
ATOM 646 C C . LYS A 1 89 ? 0.372 -3.918 14.367 1.00 97.38 89 LYS A C 1
ATOM 648 O O . LYS A 1 89 ? 0.720 -4.812 13.600 1.00 97.38 89 LYS A O 1
ATOM 653 N N . CYS A 1 90 ? -0.899 -3.541 14.483 1.00 96.75 90 CYS A N 1
ATOM 654 C CA . CYS A 1 90 ? -1.954 -4.130 13.663 1.00 96.75 90 CYS A CA 1
ATOM 655 C C . CYS A 1 90 ? -1.736 -3.848 12.166 1.00 96.75 90 CYS A C 1
ATOM 657 O O . CYS A 1 90 ? -1.850 -4.762 11.353 1.00 96.75 90 CYS A O 1
ATOM 659 N N . PHE A 1 91 ? -1.333 -2.630 11.795 1.00 97.00 91 PHE A N 1
ATOM 660 C CA . PHE A 1 91 ? -1.061 -2.276 10.403 1.00 97.00 91 PHE A CA 1
ATOM 661 C C . PHE A 1 91 ? 0.248 -2.876 9.885 1.00 97.00 91 PHE A C 1
ATOM 663 O O . PHE A 1 91 ? 0.271 -3.338 8.745 1.00 97.00 91 PHE A O 1
ATOM 670 N N . GLU A 1 92 ? 1.294 -2.979 10.715 1.00 96.06 92 GLU A N 1
ATOM 671 C CA . GLU A 1 92 ? 2.494 -3.758 10.364 1.00 96.06 92 GLU A CA 1
ATOM 672 C C . GLU A 1 92 ? 2.149 -5.235 10.098 1.00 96.06 92 GLU A C 1
ATOM 674 O O . GLU A 1 92 ? 2.593 -5.788 9.092 1.00 96.06 92 GLU A O 1
ATOM 679 N N . ARG A 1 93 ? 1.311 -5.866 10.942 1.00 95.19 93 ARG A N 1
ATOM 680 C CA . ARG A 1 93 ? 0.862 -7.264 10.766 1.00 95.19 93 ARG A CA 1
ATOM 681 C C . ARG A 1 93 ? 0.041 -7.441 9.484 1.00 95.19 93 ARG A C 1
ATOM 683 O O . ARG A 1 93 ? 0.332 -8.354 8.714 1.00 95.19 93 ARG A O 1
ATOM 690 N N . ILE A 1 94 ? -0.935 -6.565 9.215 1.00 94.19 94 ILE A N 1
ATOM 691 C CA . ILE A 1 94 ? -1.734 -6.589 7.969 1.00 94.19 94 ILE A CA 1
ATOM 692 C C . ILE A 1 94 ? -0.824 -6.450 6.747 1.00 94.19 94 ILE A C 1
ATOM 694 O O . ILE A 1 94 ? -0.953 -7.198 5.774 1.00 94.19 94 ILE A O 1
ATOM 698 N N . SER A 1 95 ? 0.093 -5.484 6.800 1.00 95.00 95 SER A N 1
ATOM 699 C CA . SER A 1 95 ? 0.983 -5.166 5.692 1.00 95.00 95 SER A CA 1
ATOM 700 C C . SER A 1 95 ? 1.959 -6.304 5.410 1.00 95.00 95 SER A C 1
ATOM 702 O O . SER A 1 95 ? 1.991 -6.814 4.291 1.00 95.00 95 SER A O 1
ATOM 704 N N . GLY A 1 96 ? 2.645 -6.789 6.449 1.00 94.62 96 GLY A N 1
ATOM 705 C CA . GLY A 1 96 ? 3.578 -7.906 6.354 1.00 94.62 96 GLY A CA 1
ATOM 706 C C . GLY A 1 96 ? 2.915 -9.187 5.854 1.00 94.62 96 GLY A C 1
ATOM 707 O O . GLY A 1 96 ? 3.458 -9.840 4.969 1.00 94.62 96 GLY A O 1
ATOM 708 N N . TRP A 1 97 ? 1.711 -9.517 6.338 1.00 93.31 97 TRP A N 1
ATOM 709 C CA . TRP A 1 97 ? 0.972 -10.680 5.838 1.00 93.31 97 TRP A CA 1
ATOM 710 C C . TRP A 1 97 ? 0.619 -10.543 4.356 1.00 93.31 97 TRP A C 1
ATOM 712 O O . TRP A 1 97 ? 0.843 -11.463 3.575 1.00 93.31 97 TRP A O 1
ATOM 722 N N . THR A 1 98 ? 0.148 -9.364 3.943 1.00 91.50 98 THR A N 1
ATOM 723 C CA . THR A 1 98 ? -0.135 -9.079 2.528 1.00 91.50 98 THR A CA 1
ATOM 724 C C . THR A 1 98 ? 1.125 -9.204 1.667 1.00 91.50 98 THR A C 1
ATOM 726 O O . THR A 1 98 ? 1.058 -9.727 0.558 1.00 91.50 98 THR A O 1
ATOM 729 N N . ASN A 1 99 ? 2.274 -8.751 2.175 1.00 93.56 99 ASN A N 1
ATOM 730 C CA . ASN A 1 99 ? 3.558 -8.834 1.485 1.00 93.56 99 ASN A CA 1
ATOM 731 C C . ASN A 1 99 ? 4.022 -10.289 1.304 1.00 93.56 99 ASN A C 1
ATOM 733 O O . ASN A 1 99 ? 4.429 -10.667 0.209 1.00 93.56 99 ASN A O 1
ATOM 737 N N . VAL A 1 100 ? 3.893 -11.116 2.347 1.00 92.25 100 VAL A N 1
ATOM 738 C CA . VAL A 1 100 ? 4.214 -12.553 2.291 1.00 92.25 100 VAL A CA 1
ATOM 739 C C . VAL A 1 100 ? 3.297 -13.286 1.318 1.00 92.25 100 VAL A C 1
ATOM 741 O O . VAL A 1 100 ? 3.779 -14.068 0.505 1.00 92.25 100 VAL A O 1
ATOM 744 N N . LEU A 1 101 ? 1.990 -13.015 1.353 1.00 90.06 101 LEU A N 1
ATOM 745 C CA . LEU A 1 101 ? 1.051 -13.616 0.407 1.00 90.06 101 LEU A CA 1
ATOM 746 C C . LEU A 1 101 ? 1.370 -13.222 -1.042 1.00 90.06 101 LEU A C 1
ATOM 748 O O . LEU A 1 101 ? 1.255 -14.050 -1.940 1.00 90.06 101 LEU A O 1
ATOM 752 N N . PHE A 1 102 ? 1.787 -11.974 -1.277 1.00 90.00 102 PHE A N 1
ATOM 753 C CA . PHE A 1 102 ? 2.187 -11.515 -2.605 1.00 90.00 102 PHE A CA 1
ATOM 754 C C . PHE A 1 102 ? 3.433 -12.244 -3.106 1.00 90.00 102 PHE A C 1
ATOM 756 O O . PHE A 1 102 ? 3.407 -12.777 -4.213 1.00 90.00 102 PHE A O 1
ATOM 763 N N . MET A 1 103 ? 4.459 -12.353 -2.262 1.00 91.50 103 MET A N 1
ATOM 764 C CA . MET A 1 103 ? 5.668 -13.125 -2.549 1.00 91.50 103 MET A CA 1
ATOM 765 C C . MET A 1 103 ? 5.359 -14.601 -2.830 1.00 91.50 103 MET A C 1
ATOM 767 O O . MET A 1 103 ? 5.879 -15.165 -3.784 1.00 91.50 103 MET A O 1
ATOM 771 N N . ALA A 1 104 ? 4.491 -15.225 -2.031 1.00 89.69 104 ALA A N 1
ATOM 772 C CA . ALA A 1 104 ? 4.137 -16.633 -2.194 1.00 89.69 104 ALA A CA 1
ATOM 773 C C . ALA A 1 104 ? 3.308 -16.898 -3.462 1.00 89.69 104 ALA A C 1
ATOM 775 O O . ALA A 1 104 ? 3.452 -17.947 -4.082 1.00 89.69 104 ALA A O 1
ATOM 776 N N . PHE A 1 105 ? 2.426 -15.967 -3.839 1.00 86.12 105 PHE A N 1
ATOM 777 C CA . PHE A 1 105 ? 1.527 -16.151 -4.978 1.00 86.12 105 PHE A CA 1
ATOM 778 C C . PHE A 1 105 ? 2.185 -15.840 -6.324 1.00 86.12 105 PHE A C 1
ATOM 780 O O . PHE A 1 105 ? 1.804 -16.439 -7.324 1.00 86.12 105 PHE A O 1
ATOM 787 N N . THR A 1 106 ? 3.107 -14.874 -6.368 1.00 87.75 106 THR A N 1
ATOM 788 C CA . THR A 1 106 ? 3.778 -14.437 -7.602 1.00 87.75 106 THR A CA 1
ATOM 789 C C . THR A 1 106 ? 5.169 -13.859 -7.292 1.00 87.75 106 THR A C 1
ATOM 791 O O . THR A 1 106 ? 5.361 -12.641 -7.253 1.00 87.75 106 THR A O 1
ATOM 794 N N . PRO A 1 107 ? 6.159 -14.730 -7.017 1.00 91.00 107 PRO A N 1
ATOM 795 C CA . PRO A 1 107 ? 7.474 -14.318 -6.524 1.00 91.00 107 PRO A CA 1
ATOM 796 C C . PRO A 1 107 ? 8.229 -13.408 -7.499 1.00 91.00 107 PRO A C 1
ATOM 798 O O . PRO A 1 107 ? 8.796 -12.411 -7.065 1.00 91.00 107 PRO A O 1
ATOM 801 N N . ASP A 1 108 ? 8.169 -13.673 -8.807 1.00 89.69 108 ASP A N 1
ATOM 802 C CA . ASP A 1 108 ? 8.861 -12.847 -9.809 1.00 89.69 108 ASP A CA 1
ATOM 803 C C . ASP A 1 108 ? 8.289 -11.425 -9.871 1.00 89.69 108 ASP A C 1
ATOM 805 O O . ASP A 1 108 ? 9.024 -10.438 -9.938 1.00 89.69 108 ASP A O 1
ATOM 809 N N . LEU A 1 109 ? 6.960 -11.294 -9.785 1.00 87.94 109 LEU A N 1
ATOM 810 C CA . LEU A 1 109 ? 6.309 -9.988 -9.740 1.00 87.94 109 LEU A CA 1
ATOM 811 C C . LEU A 1 109 ? 6.589 -9.263 -8.420 1.00 87.94 109 LEU A C 1
ATOM 813 O O . LEU A 1 109 ? 6.738 -8.039 -8.405 1.00 87.94 109 LEU A O 1
ATOM 817 N N . HIS A 1 110 ? 6.658 -9.999 -7.311 1.00 91.94 110 HIS A N 1
ATOM 818 C CA . HIS A 1 110 ? 7.046 -9.446 -6.017 1.00 91.94 110 HIS A CA 1
ATOM 819 C C . HIS A 1 110 ? 8.478 -8.900 -6.051 1.00 91.94 110 HIS A C 1
ATOM 821 O O . HIS A 1 110 ? 8.692 -7.752 -5.657 1.00 91.94 110 HIS A O 1
ATOM 827 N N . GLU A 1 111 ? 9.424 -9.653 -6.612 1.00 92.69 111 GLU A N 1
ATOM 828 C CA . GLU A 1 111 ? 10.817 -9.225 -6.760 1.00 92.69 111 GLU A CA 1
ATOM 829 C C . GLU A 1 111 ? 10.942 -8.018 -7.698 1.00 92.69 111 GLU A C 1
ATOM 831 O O . GLU A 1 111 ? 11.680 -7.070 -7.419 1.00 92.69 111 GLU A O 1
ATOM 836 N N . TYR A 1 112 ? 10.143 -7.970 -8.766 1.00 89.56 112 TYR A N 1
ATOM 837 C CA . TYR A 1 112 ? 10.057 -6.793 -9.629 1.00 89.56 112 TYR A CA 1
ATOM 838 C C . TYR A 1 112 ? 9.578 -5.540 -8.873 1.00 89.56 112 TYR A C 1
ATOM 840 O O . TYR A 1 112 ? 10.122 -4.447 -9.062 1.00 89.56 112 TYR A O 1
ATOM 848 N N . TYR A 1 113 ? 8.592 -5.673 -7.979 1.00 91.62 113 TYR A N 1
ATOM 849 C CA . TYR A 1 113 ? 8.176 -4.580 -7.094 1.00 91.62 113 TYR A CA 1
ATOM 850 C C . TYR A 1 113 ? 9.286 -4.201 -6.107 1.00 91.62 113 TYR A C 1
ATOM 852 O O . TYR A 1 113 ? 9.568 -3.013 -5.940 1.00 91.62 113 TYR A O 1
ATOM 860 N N . CYS A 1 114 ? 9.919 -5.188 -5.471 1.00 92.94 114 CYS A N 1
ATOM 861 C CA . CYS A 1 114 ? 10.982 -4.987 -4.490 1.00 92.94 114 CYS A CA 1
ATOM 862 C C . CYS A 1 114 ? 12.155 -4.205 -5.093 1.00 92.94 114 CYS A C 1
ATOM 864 O O . CYS A 1 114 ? 12.492 -3.126 -4.602 1.00 92.94 114 CYS A O 1
ATOM 866 N N . SER A 1 115 ? 12.711 -4.703 -6.200 1.00 91.56 115 SER A N 1
ATOM 867 C CA . SER A 1 115 ? 13.826 -4.088 -6.925 1.00 91.56 115 SER A CA 1
ATOM 868 C C . SER A 1 115 ? 13.488 -2.674 -7.399 1.00 91.56 115 SER A C 1
ATOM 870 O O . SER A 1 115 ? 14.197 -1.732 -7.050 1.00 91.56 115 SER A O 1
ATOM 872 N N . THR A 1 116 ? 12.354 -2.489 -8.085 1.00 89.31 116 THR A N 1
ATOM 873 C CA . THR A 1 116 ? 11.926 -1.170 -8.585 1.00 89.31 116 THR A CA 1
ATOM 874 C C . THR A 1 116 ? 11.806 -0.149 -7.453 1.00 89.31 116 THR A C 1
ATOM 876 O O . THR A 1 116 ? 12.279 0.985 -7.566 1.00 89.31 116 THR A O 1
ATOM 879 N N . VAL A 1 117 ? 11.167 -0.533 -6.345 1.00 91.50 117 VAL A N 1
ATOM 880 C CA . VAL A 1 117 ? 10.961 0.372 -5.215 1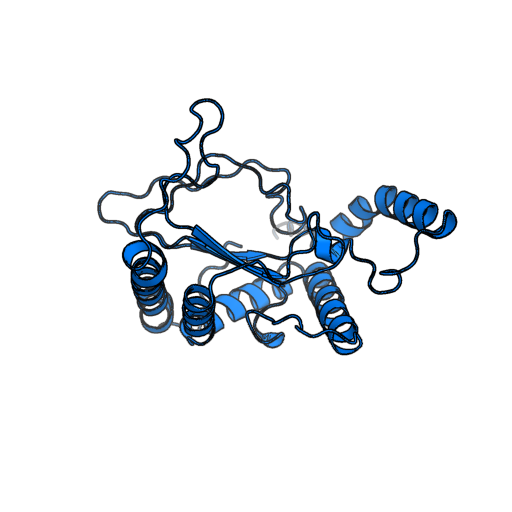.00 91.50 117 VAL A CA 1
ATOM 881 C C . VAL A 1 117 ? 12.269 0.624 -4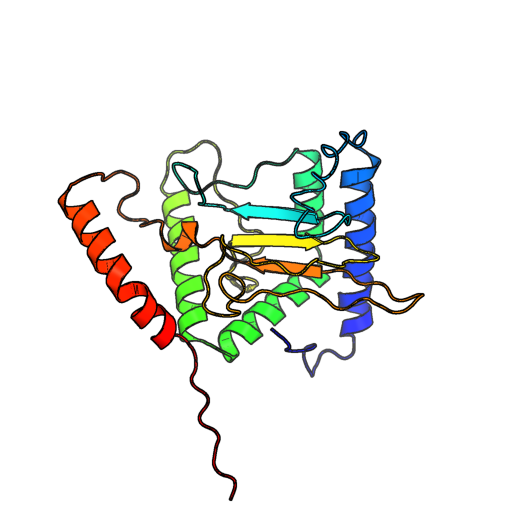.465 1.00 91.50 117 VAL A C 1
ATOM 883 O O . VAL A 1 117 ? 12.514 1.759 -4.071 1.00 91.50 117 VAL A O 1
ATOM 886 N N . ASN A 1 118 ? 13.137 -0.371 -4.283 1.00 92.25 118 ASN A N 1
ATOM 887 C CA . ASN A 1 118 ? 14.445 -0.165 -3.652 1.00 92.25 118 ASN A CA 1
ATOM 888 C C . ASN A 1 118 ? 15.298 0.813 -4.449 1.00 92.25 118 ASN A C 1
ATOM 890 O O . ASN A 1 118 ? 15.724 1.818 -3.877 1.00 92.25 118 ASN A O 1
ATOM 894 N N . SER A 1 119 ? 15.411 0.602 -5.762 1.00 90.06 119 SER A N 1
ATOM 895 C CA . SER A 1 119 ? 16.101 1.537 -6.638 1.00 90.06 119 SER A CA 1
ATOM 896 C C . SER A 1 119 ? 15.519 2.940 -6.476 1.00 90.06 119 SER A C 1
ATOM 898 O O . SER A 1 119 ? 16.282 3.867 -6.221 1.00 90.06 119 SER A O 1
ATOM 900 N N . LEU A 1 120 ? 14.184 3.116 -6.529 1.00 90.38 120 LEU A N 1
ATOM 901 C CA . LEU A 1 120 ? 13.536 4.429 -6.358 1.00 90.38 120 LEU A CA 1
ATOM 902 C C . LEU A 1 120 ? 14.052 5.181 -5.122 1.00 90.38 120 LEU A C 1
ATOM 904 O O . LEU A 1 120 ? 14.359 6.367 -5.217 1.00 90.38 120 LEU A O 1
ATOM 908 N N . TYR A 1 121 ? 14.136 4.509 -3.971 1.00 92.00 121 TYR A N 1
ATOM 909 C CA . TYR A 1 121 ? 14.605 5.132 -2.731 1.00 92.00 121 TYR A CA 1
ATOM 910 C C . TYR A 1 121 ? 16.129 5.344 -2.700 1.00 92.00 121 TYR A C 1
ATOM 912 O O . TYR A 1 121 ? 16.578 6.304 -2.079 1.00 92.00 121 TYR A O 1
ATOM 920 N N . GLU A 1 122 ? 16.918 4.507 -3.374 1.00 91.12 122 GLU A N 1
ATOM 921 C CA . GLU A 1 122 ? 18.371 4.694 -3.524 1.00 91.12 122 GLU A CA 1
ATOM 922 C C . GLU A 1 122 ? 18.698 5.916 -4.388 1.00 91.12 122 GLU A C 1
ATOM 924 O O . GLU A 1 122 ? 19.479 6.775 -3.978 1.00 91.12 122 GLU A O 1
ATOM 929 N N . TRP A 1 123 ? 18.041 6.054 -5.542 1.00 89.12 123 TRP A N 1
ATOM 930 C CA . TRP A 1 123 ? 18.123 7.263 -6.369 1.00 89.12 123 TRP A CA 1
ATOM 931 C C . TRP A 1 123 ? 17.704 8.493 -5.593 1.00 89.12 123 TRP A C 1
ATOM 933 O O . TRP A 1 123 ? 18.356 9.530 -5.677 1.00 89.12 123 TRP A O 1
ATOM 943 N N . ASP A 1 124 ? 16.630 8.375 -4.815 1.00 90.75 124 ASP A N 1
ATOM 944 C CA . ASP A 1 124 ? 16.144 9.482 -4.020 1.00 90.75 124 ASP A CA 1
ATOM 945 C C . ASP A 1 124 ? 17.162 9.976 -2.999 1.00 90.75 124 ASP A C 1
ATOM 947 O O . ASP A 1 124 ? 17.312 11.182 -2.799 1.00 90.75 124 ASP A O 1
ATOM 951 N N . ALA A 1 125 ? 17.854 9.034 -2.359 1.00 91.44 125 ALA A N 1
ATOM 952 C CA . ALA A 1 125 ? 18.926 9.306 -1.418 1.00 91.44 125 ALA A CA 1
ATOM 953 C C . ALA A 1 125 ? 20.158 9.915 -2.106 1.00 91.44 125 ALA A C 1
ATOM 955 O O . ALA A 1 125 ? 20.891 10.669 -1.471 1.00 91.44 125 ALA A O 1
ATOM 956 N N . SER A 1 126 ? 20.367 9.640 -3.399 1.00 89.12 126 SER A N 1
ATOM 957 C CA . SER A 1 126 ? 21.451 10.236 -4.186 1.00 89.12 126 SER A CA 1
ATOM 958 C C . SER A 1 126 ? 21.137 11.651 -4.694 1.00 89.12 126 SER A C 1
ATOM 960 O O . SER A 1 126 ? 22.039 12.331 -5.184 1.00 89.12 126 SER A O 1
ATOM 962 N N . GLN A 1 127 ? 19.879 12.104 -4.633 1.00 86.38 127 GLN A N 1
ATOM 963 C CA . GLN A 1 127 ? 19.486 13.435 -5.102 1.00 86.38 127 GLN A CA 1
ATOM 964 C C . GLN A 1 127 ? 19.758 14.517 -4.049 1.00 86.38 127 GLN A C 1
ATOM 966 O O . GLN A 1 127 ? 19.435 14.363 -2.873 1.00 86.38 127 GLN A O 1
ATOM 971 N N . GLN A 1 128 ? 20.231 15.686 -4.485 1.00 86.88 128 GLN A N 1
ATOM 972 C CA . GLN A 1 128 ? 20.307 16.880 -3.637 1.00 86.88 128 GLN A CA 1
ATOM 973 C C . GLN A 1 128 ? 18.947 17.585 -3.583 1.00 86.88 128 GLN A C 1
ATOM 975 O O . GLN A 1 128 ? 18.672 18.500 -4.360 1.00 86.88 128 GLN A O 1
ATOM 980 N N . ARG A 1 129 ? 18.064 17.157 -2.676 1.00 84.62 129 ARG A N 1
ATOM 981 C CA . ARG A 1 129 ? 16.715 17.728 -2.557 1.00 84.62 129 ARG A CA 1
ATOM 982 C C . ARG A 1 129 ? 16.297 17.981 -1.117 1.00 84.62 129 ARG A C 1
ATOM 984 O O . ARG A 1 129 ? 16.606 17.220 -0.214 1.00 84.62 129 ARG A O 1
ATOM 991 N N . ALA A 1 130 ? 15.518 19.042 -0.912 1.00 84.06 130 ALA A N 1
ATOM 992 C CA . ALA A 1 130 ? 15.107 19.478 0.424 1.00 84.06 130 ALA A CA 1
ATOM 993 C C . ALA A 1 130 ? 14.146 18.505 1.139 1.00 84.06 130 ALA A C 1
ATOM 995 O O . ALA A 1 130 ? 14.007 18.556 2.360 1.00 84.06 130 ALA A O 1
ATOM 996 N N . LYS A 1 131 ? 13.432 17.650 0.396 1.00 88.56 131 LYS A N 1
ATOM 997 C CA . LYS A 1 131 ? 12.458 16.696 0.944 1.00 88.56 131 LYS A CA 1
ATOM 998 C C . LYS A 1 131 ? 12.624 15.343 0.266 1.00 88.56 131 LYS A C 1
ATOM 1000 O O . LYS A 1 131 ? 12.300 15.222 -0.910 1.00 88.56 131 LYS A O 1
ATOM 1005 N N . HIS A 1 132 ? 13.091 14.353 1.025 1.00 92.12 132 HIS A N 1
ATOM 1006 C CA . HIS A 1 132 ? 13.245 12.970 0.571 1.00 92.12 132 HIS A CA 1
ATOM 1007 C C . HIS A 1 132 ? 11.944 12.157 0.652 1.00 92.12 132 HIS A C 1
ATOM 1009 O O . HIS A 1 132 ? 11.011 12.509 1.384 1.00 92.12 132 HIS A O 1
ATOM 1015 N N . LEU A 1 133 ? 11.886 11.063 -0.115 1.00 93.75 133 LEU A N 1
ATOM 1016 C CA . LEU A 1 133 ? 10.748 10.162 -0.180 1.00 93.75 133 LEU A CA 1
ATOM 1017 C C . LEU A 1 133 ? 10.724 9.395 1.128 1.00 93.75 133 LEU A C 1
ATOM 1019 O O . LEU A 1 133 ? 11.759 9.075 1.712 1.00 93.75 133 LEU A O 1
ATOM 1023 N N . LYS A 1 134 ? 9.523 9.055 1.578 1.00 93.81 134 LYS A N 1
ATOM 1024 C CA . LYS A 1 134 ? 9.339 8.239 2.771 1.00 93.81 134 LYS A CA 1
ATOM 1025 C C . LYS A 1 134 ? 8.534 7.011 2.411 1.00 93.81 134 LYS A C 1
ATOM 1027 O O . LYS A 1 134 ? 7.595 7.088 1.619 1.00 93.81 134 LYS A O 1
ATOM 1032 N N . ARG A 1 135 ? 8.935 5.866 2.956 1.00 94.88 135 ARG A N 1
ATOM 1033 C CA . ARG A 1 135 ? 8.120 4.656 2.882 1.00 94.88 135 ARG A CA 1
ATOM 1034 C C . ARG A 1 135 ? 7.012 4.732 3.920 1.00 94.88 135 ARG A C 1
ATOM 1036 O O . ARG A 1 135 ? 7.241 5.229 5.020 1.00 94.88 135 ARG A O 1
ATOM 1043 N N . ASN A 1 136 ? 5.848 4.187 3.575 1.00 95.81 136 ASN A N 1
ATOM 1044 C CA . ASN A 1 136 ? 4.764 3.982 4.535 1.00 95.81 136 ASN A CA 1
ATOM 1045 C C . ASN A 1 136 ? 5.150 2.925 5.585 1.00 95.81 136 ASN A C 1
ATOM 1047 O O . ASN A 1 136 ? 4.891 3.110 6.766 1.00 95.81 136 ASN A O 1
ATOM 1051 N N . PHE A 1 137 ? 5.840 1.858 5.165 1.00 96.44 137 PHE A N 1
ATOM 1052 C CA . PHE A 1 137 ? 6.421 0.848 6.052 1.00 96.44 137 PHE A CA 1
ATOM 1053 C C . PHE A 1 137 ? 7.863 0.522 5.662 1.00 96.44 137 PHE A C 1
ATOM 1055 O O . PHE A 1 137 ? 8.291 0.752 4.532 1.00 96.44 137 PHE A O 1
ATOM 1062 N N . ARG A 1 138 ? 8.616 -0.091 6.580 1.00 95.06 138 ARG A N 1
ATOM 1063 C CA . ARG A 1 138 ? 9.917 -0.697 6.253 1.00 95.06 138 ARG A CA 1
ATOM 1064 C C . ARG A 1 138 ? 9.757 -1.714 5.113 1.00 95.06 138 ARG A C 1
ATOM 1066 O O . ARG A 1 138 ? 8.743 -2.404 5.054 1.00 95.06 138 ARG A O 1
ATOM 1073 N N . ALA A 1 139 ? 10.782 -1.851 4.267 1.00 92.19 139 ALA A N 1
ATOM 1074 C CA . ALA A 1 139 ? 10.753 -2.718 3.080 1.00 92.19 139 ALA A CA 1
ATOM 1075 C C . ALA A 1 139 ? 10.373 -4.181 3.386 1.00 92.19 139 ALA A C 1
ATOM 1077 O O . ALA A 1 139 ? 9.681 -4.814 2.599 1.00 92.19 139 ALA A O 1
ATOM 1078 N N . VAL A 1 140 ? 10.742 -4.688 4.569 1.00 93.88 140 VAL A N 1
ATOM 1079 C CA . VAL A 1 140 ? 10.370 -6.038 5.031 1.00 93.88 140 VAL A CA 1
ATOM 1080 C C . VAL A 1 140 ? 8.853 -6.239 5.172 1.00 93.88 140 VAL A C 1
ATOM 1082 O O . VAL A 1 140 ? 8.354 -7.346 4.994 1.00 93.88 140 VAL A O 1
ATOM 1085 N N . PHE A 1 141 ? 8.103 -5.175 5.469 1.00 95.44 141 PHE A N 1
ATOM 1086 C CA . PHE A 1 141 ? 6.654 -5.243 5.654 1.00 95.44 141 PHE A CA 1
ATOM 1087 C C . PHE A 1 141 ? 5.872 -4.933 4.382 1.00 95.44 141 PHE A C 1
ATOM 1089 O O . PHE A 1 141 ? 4.725 -5.347 4.285 1.00 95.44 141 PHE A O 1
ATOM 1096 N N . SER A 1 142 ? 6.442 -4.189 3.430 1.00 94.62 142 SER A N 1
ATOM 1097 C CA . SER A 1 142 ? 5.725 -3.802 2.215 1.00 94.62 142 SER A CA 1
ATOM 1098 C C . SER A 1 142 ? 6.664 -3.422 1.078 1.00 94.62 142 SER A C 1
ATOM 1100 O O . SER A 1 142 ? 7.552 -2.579 1.240 1.00 94.62 142 SER A O 1
ATOM 1102 N N . VAL A 1 143 ? 6.384 -3.979 -0.100 1.00 94.50 143 VAL A N 1
ATOM 1103 C CA . VAL A 1 143 ? 6.965 -3.564 -1.387 1.00 94.50 143 VAL A CA 1
ATOM 1104 C C . VAL A 1 143 ? 6.145 -2.471 -2.086 1.00 94.50 143 VAL A C 1
ATOM 1106 O O . VAL A 1 143 ? 6.436 -2.104 -3.221 1.00 94.50 143 VAL A O 1
ATOM 1109 N N . PHE A 1 144 ? 5.105 -1.938 -1.438 1.00 93.88 144 PHE A N 1
ATOM 1110 C CA . PHE A 1 144 ? 4.239 -0.913 -2.019 1.00 93.88 144 PHE A CA 1
ATOM 1111 C C . PHE A 1 144 ? 4.653 0.501 -1.597 1.00 93.88 144 PHE A C 1
ATOM 1113 O O . PHE A 1 144 ? 4.991 0.748 -0.438 1.00 93.88 144 PHE A O 1
ATOM 1120 N N . THR A 1 145 ? 4.588 1.459 -2.523 1.00 94.12 145 THR A N 1
ATOM 1121 C CA . THR A 1 145 ? 4.949 2.862 -2.241 1.00 94.12 145 THR A CA 1
ATOM 1122 C C . THR A 1 145 ? 3.809 3.684 -1.654 1.00 94.12 145 THR A C 1
ATOM 1124 O O . THR A 1 145 ? 4.045 4.768 -1.117 1.00 94.12 145 THR A O 1
ATOM 1127 N N . THR A 1 146 ? 2.572 3.208 -1.798 1.00 94.56 146 THR A N 1
ATOM 1128 C CA . THR A 1 146 ? 1.359 3.987 -1.544 1.00 94.56 146 THR A CA 1
ATOM 1129 C C . THR A 1 146 ? 0.310 3.116 -0.880 1.00 94.56 146 THR A C 1
ATOM 1131 O O . THR A 1 146 ? 0.232 1.906 -1.095 1.00 94.56 146 THR A O 1
ATOM 1134 N N . ALA A 1 147 ? -0.521 3.735 -0.055 1.00 94.19 147 ALA A N 1
ATOM 1135 C CA . ALA A 1 147 ? -1.664 3.076 0.535 1.00 94.19 147 ALA A CA 1
ATOM 1136 C C . ALA A 1 147 ? -2.879 3.998 0.554 1.00 94.19 147 ALA A C 1
ATOM 1138 O O . ALA A 1 147 ? -2.735 5.218 0.566 1.00 94.19 147 ALA A O 1
ATOM 1139 N N . THR A 1 148 ? -4.070 3.410 0.574 1.00 92.44 148 THR A N 1
ATOM 1140 C CA . THR A 1 148 ? -5.340 4.103 0.780 1.00 92.44 148 THR A CA 1
ATOM 1141 C C . THR A 1 148 ? -6.026 3.544 2.015 1.00 92.44 148 THR A C 1
ATOM 1143 O O . THR A 1 148 ? -6.258 2.337 2.108 1.00 92.44 148 THR A O 1
ATOM 1146 N N . PHE A 1 149 ? -6.423 4.433 2.919 1.00 91.88 149 PHE A N 1
ATOM 1147 C CA . PHE A 1 149 ? -7.357 4.128 3.995 1.00 91.88 149 PHE A CA 1
ATOM 1148 C C . PHE A 1 149 ? -8.759 4.530 3.549 1.00 91.88 149 PHE A C 1
ATOM 1150 O O . PHE A 1 149 ? -9.006 5.696 3.262 1.00 91.88 149 PHE A O 1
ATOM 1157 N N . ASN A 1 150 ? -9.678 3.570 3.482 1.00 89.06 150 ASN A N 1
ATOM 1158 C CA . ASN A 1 150 ? -11.111 3.822 3.378 1.00 89.06 150 ASN A CA 1
ATOM 1159 C C . ASN A 1 150 ? -11.685 3.615 4.776 1.00 89.06 150 ASN A C 1
ATOM 1161 O O . ASN A 1 150 ? -11.796 2.483 5.254 1.00 89.06 150 ASN A O 1
ATOM 1165 N N . PHE A 1 151 ? -11.988 4.722 5.439 1.00 85.00 151 PHE A N 1
ATOM 1166 C CA . PHE A 1 151 ? -12.157 4.783 6.885 1.00 85.00 151 PHE A CA 1
ATOM 1167 C C . PHE A 1 151 ? -13.481 4.211 7.412 1.00 85.00 151 PHE A C 1
ATOM 1169 O O . PHE A 1 151 ? -13.719 4.284 8.608 1.00 85.00 151 PHE A O 1
ATOM 1176 N N . GLY A 1 152 ? -14.331 3.619 6.563 1.00 77.75 152 GLY A N 1
ATOM 1177 C CA . GLY A 1 152 ? -15.595 3.025 7.003 1.00 77.75 152 GLY A CA 1
ATOM 1178 C C . GLY A 1 152 ? -16.556 4.045 7.645 1.00 77.75 152 GLY A C 1
ATOM 1179 O O . GLY A 1 152 ? -16.515 5.227 7.290 1.00 77.75 152 GLY A O 1
ATOM 1180 N N . PRO A 1 153 ? -17.482 3.600 8.519 1.00 68.69 153 PRO A N 1
ATOM 1181 C CA . PRO A 1 153 ? -17.798 2.198 8.822 1.00 68.69 153 PRO A CA 1
ATOM 1182 C C . PRO A 1 153 ? -18.523 1.492 7.665 1.00 68.69 153 PRO A C 1
ATOM 1184 O O . PRO A 1 153 ? -18.646 0.277 7.671 1.00 68.69 153 PRO A O 1
ATOM 1187 N N . ILE A 1 154 ? -18.981 2.220 6.639 1.00 75.62 154 ILE A N 1
ATOM 1188 C CA . ILE A 1 154 ? -19.653 1.651 5.462 1.00 75.62 154 ILE A CA 1
ATOM 1189 C C . ILE A 1 154 ? -18.853 2.020 4.211 1.00 75.62 154 ILE A C 1
ATOM 1191 O O . ILE A 1 154 ? -19.051 3.072 3.605 1.00 75.62 154 ILE A O 1
ATOM 1195 N N . THR A 1 155 ? -17.926 1.143 3.826 1.00 67.81 155 THR A N 1
ATOM 1196 C CA . THR A 1 155 ? -17.113 1.305 2.612 1.00 67.81 155 THR A CA 1
ATOM 1197 C C . THR A 1 155 ? -17.782 0.598 1.428 1.00 67.81 155 THR A C 1
ATOM 1199 O O . THR A 1 155 ? -17.570 -0.599 1.210 1.00 67.81 155 THR A O 1
ATOM 1202 N N . VAL A 1 156 ? -18.583 1.334 0.649 1.00 69.81 156 VAL A N 1
ATOM 1203 C CA . VAL A 1 156 ? -19.197 0.849 -0.603 1.00 69.81 156 VAL A CA 1
ATOM 1204 C C . VAL A 1 156 ? -18.643 1.651 -1.775 1.00 69.81 156 VAL A C 1
ATOM 1206 O O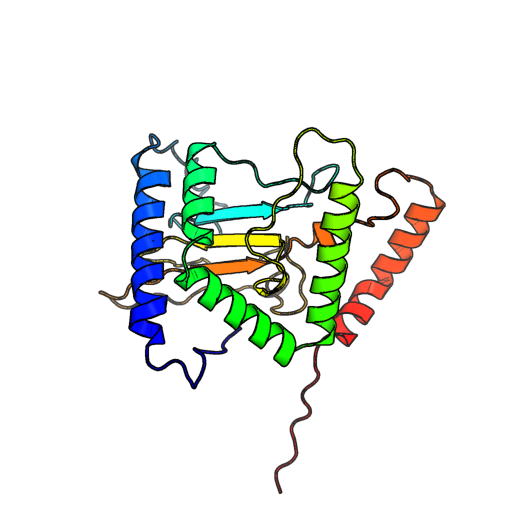 . VAL A 1 156 ? -18.750 2.874 -1.822 1.00 69.81 156 VAL A O 1
ATOM 1209 N N . THR A 1 157 ? -18.048 0.952 -2.738 1.00 62.41 157 THR A N 1
ATOM 1210 C CA . THR A 1 157 ? -17.517 1.548 -3.967 1.00 62.41 157 THR A CA 1
ATOM 1211 C C . THR A 1 157 ? -18.474 1.295 -5.123 1.00 62.41 157 THR A C 1
ATOM 1213 O O . THR A 1 157 ? -19.035 0.207 -5.248 1.00 62.41 157 THR A O 1
ATOM 1216 N N . PHE A 1 158 ? -18.657 2.292 -5.989 1.00 68.12 158 PHE A N 1
ATOM 1217 C CA . PHE A 1 158 ? -19.358 2.070 -7.250 1.00 68.12 158 PHE A CA 1
ATOM 1218 C C . PHE A 1 158 ? -18.439 1.315 -8.219 1.00 68.12 158 PHE A C 1
ATOM 1220 O O . PHE A 1 158 ? -17.217 1.418 -8.090 1.00 68.12 158 PHE A O 1
ATOM 1227 N N . PRO A 1 159 ? -18.981 0.566 -9.194 1.00 73.12 159 PRO A N 1
ATOM 1228 C CA . PRO A 1 159 ? -18.168 -0.135 -10.181 1.00 73.12 159 PRO A CA 1
ATOM 1229 C C . PRO A 1 159 ? -17.206 0.807 -10.922 1.00 73.12 159 PRO A C 1
ATOM 1231 O O . PRO A 1 159 ? -17.645 1.645 -11.717 1.00 73.12 159 PRO A O 1
ATOM 1234 N N . HIS A 1 160 ? -15.901 0.653 -10.685 1.00 68.94 160 HIS A N 1
ATOM 1235 C CA . HIS A 1 160 ? -14.838 1.518 -11.210 1.00 68.94 160 HIS A CA 1
ATOM 1236 C C . HIS A 1 160 ? -13.605 0.722 -11.655 1.00 68.94 160 HIS A C 1
ATOM 1238 O O . HIS A 1 160 ? -13.485 -0.466 -11.374 1.00 68.94 160 HIS A O 1
ATOM 1244 N N . ILE A 1 161 ? -12.698 1.403 -12.356 1.00 70.44 161 ILE A N 1
ATOM 1245 C CA . ILE A 1 161 ? -11.335 0.940 -12.635 1.00 70.44 161 ILE A CA 1
ATOM 1246 C C . ILE A 1 161 ? -10.324 1.871 -11.953 1.00 70.44 161 ILE A C 1
ATOM 1248 O O . ILE A 1 161 ? -10.564 3.077 -11.786 1.00 70.44 161 ILE A O 1
ATOM 1252 N N . ASP A 1 162 ? -9.172 1.319 -11.595 1.00 67.38 162 ASP A N 1
ATOM 1253 C CA . ASP A 1 162 ? -8.017 2.039 -11.067 1.00 67.38 162 ASP A CA 1
ATOM 1254 C C . ASP A 1 162 ? -6.993 2.272 -12.185 1.00 67.38 162 ASP A C 1
ATOM 1256 O O . ASP A 1 162 ? -5.906 1.702 -12.190 1.00 67.38 162 ASP A O 1
ATOM 1260 N N . PHE A 1 163 ? -7.331 3.134 -13.148 1.00 60.84 163 PHE A N 1
ATOM 1261 C CA . PHE A 1 163 ? -6.512 3.407 -14.344 1.00 60.84 163 PHE A CA 1
ATOM 1262 C C . PHE A 1 163 ? -5.053 3.840 -14.061 1.00 60.84 163 PHE A C 1
ATOM 1264 O O . PHE A 1 163 ? -4.216 3.817 -14.962 1.00 60.84 163 PHE A O 1
ATOM 1271 N N . GLY A 1 164 ? -4.742 4.269 -12.831 1.00 57.81 164 GLY A N 1
ATOM 1272 C CA . GLY A 1 164 ? -3.394 4.648 -12.392 1.00 57.81 164 GLY A CA 1
ATOM 1273 C C . GLY A 1 164 ? -2.532 3.489 -11.870 1.00 57.81 164 GLY A C 1
ATOM 1274 O O . GLY A 1 164 ? -1.335 3.684 -11.659 1.00 57.81 164 GLY A O 1
ATOM 1275 N N . ASN A 1 165 ? -3.107 2.301 -11.667 1.00 63.09 165 ASN A N 1
ATOM 1276 C CA . ASN A 1 165 ? -2.409 1.133 -11.127 1.00 63.09 165 ASN A CA 1
ATOM 1277 C C . ASN A 1 165 ? -1.771 0.280 -12.229 1.00 63.09 165 ASN A C 1
ATOM 1279 O O . ASN A 1 165 ? -2.166 0.332 -13.394 1.00 63.09 165 ASN A O 1
ATOM 1283 N N . LEU A 1 166 ? -0.773 -0.526 -11.857 1.00 62.19 166 LEU A N 1
ATOM 1284 C CA . LEU A 1 166 ? -0.310 -1.617 -12.713 1.00 62.19 166 LEU A CA 1
ATOM 1285 C C . LEU A 1 166 ? -1.378 -2.715 -12.781 1.00 62.19 166 LEU A C 1
ATOM 1287 O O . LEU A 1 166 ? -1.955 -3.092 -11.764 1.00 62.19 166 LEU A O 1
ATOM 1291 N N . ALA A 1 167 ? -1.606 -3.255 -13.975 1.00 57.31 167 ALA A N 1
ATOM 1292 C CA . ALA A 1 167 ? -2.667 -4.223 -14.253 1.00 57.31 167 ALA A CA 1
ATOM 1293 C C . ALA A 1 167 ? -2.268 -5.695 -14.009 1.00 57.31 167 ALA A C 1
ATOM 1295 O O . ALA A 1 167 ? -2.817 -6.568 -14.672 1.00 57.31 167 ALA A O 1
ATOM 1296 N N . ILE A 1 168 ? -1.296 -5.979 -13.133 1.00 57.22 168 ILE A N 1
ATOM 1297 C CA . ILE A 1 168 ? -0.604 -7.284 -13.143 1.00 57.22 168 ILE A CA 1
ATOM 1298 C C . ILE A 1 168 ? -1.090 -8.240 -12.034 1.00 57.22 168 ILE A C 1
ATOM 1300 O O . ILE A 1 168 ? -1.426 -9.377 -12.334 1.00 57.22 168 ILE A O 1
ATOM 1304 N N . LEU A 1 169 ? -1.211 -7.801 -10.771 1.00 62.62 169 LEU A N 1
ATOM 1305 C CA . LEU A 1 169 ? -1.604 -8.698 -9.662 1.00 62.62 169 LEU A CA 1
ATOM 1306 C C . LEU A 1 169 ? -3.126 -8.879 -9.528 1.00 62.62 169 LEU A C 1
ATOM 1308 O O . LEU A 1 169 ? -3.653 -9.985 -9.480 1.00 62.62 169 LEU A O 1
ATOM 1312 N N . ILE A 1 170 ? -3.845 -7.765 -9.424 1.00 65.12 170 ILE A N 1
ATOM 1313 C CA . ILE A 1 170 ? -5.290 -7.705 -9.626 1.00 65.12 170 ILE A CA 1
ATOM 1314 C C . ILE A 1 170 ? -5.427 -6.758 -10.805 1.00 65.12 170 ILE A C 1
ATOM 1316 O O . ILE A 1 170 ? -4.924 -5.636 -10.691 1.00 65.12 170 ILE A O 1
ATOM 1320 N N . PRO A 1 171 ? -6.071 -7.140 -11.919 1.00 62.00 171 PRO A N 1
ATOM 1321 C CA . PRO A 1 171 ? -6.143 -6.284 -13.094 1.00 62.00 171 PRO A CA 1
ATOM 1322 C C . PRO A 1 171 ? -7.125 -5.115 -12.888 1.00 62.00 171 PRO A C 1
ATOM 1324 O O . PRO A 1 171 ? -7.934 -4.810 -13.751 1.00 62.00 171 PRO A O 1
ATOM 1327 N N . SER A 1 172 ? -7.080 -4.424 -11.745 1.00 66.69 172 SER A N 1
ATOM 1328 C CA . SER A 1 172 ? -7.989 -3.342 -11.355 1.00 66.69 172 SER A CA 1
ATOM 1329 C C . SER A 1 172 ? -7.923 -2.135 -12.288 1.00 66.69 172 SER A C 1
ATOM 1331 O O . SER A 1 172 ? -8.880 -1.366 -12.359 1.00 66.69 172 SER A O 1
ATOM 1333 N N . ALA A 1 173 ? -6.830 -1.982 -13.040 1.00 63.59 173 ALA A N 1
ATOM 1334 C CA . ALA A 1 173 ? -6.689 -0.963 -14.074 1.00 63.59 173 ALA A CA 1
ATOM 1335 C C . ALA A 1 173 ? -7.522 -1.241 -15.339 1.00 63.59 173 ALA A C 1
ATOM 1337 O O . ALA A 1 173 ? -7.818 -0.302 -16.073 1.00 63.59 173 ALA A O 1
ATOM 1338 N N . ILE A 1 174 ? -7.910 -2.499 -15.583 1.00 63.06 174 ILE A N 1
ATOM 1339 C CA . ILE A 1 174 ? -8.632 -2.926 -16.795 1.00 63.06 174 ILE A CA 1
ATOM 1340 C C . ILE A 1 174 ? -9.970 -3.617 -16.489 1.00 63.06 174 ILE A C 1
ATOM 1342 O O . ILE A 1 174 ? -10.888 -3.566 -17.301 1.00 63.06 174 ILE A O 1
ATOM 1346 N N . LEU A 1 175 ? -10.116 -4.214 -15.305 1.00 67.38 175 LEU A N 1
ATOM 1347 C CA . LEU A 1 175 ? -11.338 -4.855 -14.837 1.00 67.38 175 LEU A CA 1
ATOM 1348 C C . LEU A 1 175 ? -12.119 -3.922 -13.917 1.00 67.38 175 LEU A C 1
ATOM 1350 O O . LEU A 1 175 ? -11.634 -3.461 -12.876 1.00 67.38 175 LEU A O 1
ATOM 1354 N N . ARG A 1 176 ? -13.376 -3.686 -14.298 1.00 69.94 176 ARG A N 1
ATOM 1355 C CA . ARG A 1 176 ? -14.332 -2.940 -13.485 1.00 69.94 176 ARG A CA 1
ATOM 1356 C C . ARG A 1 176 ? -14.660 -3.745 -12.231 1.00 69.94 176 ARG A C 1
ATOM 1358 O O . ARG A 1 176 ? -15.078 -4.894 -12.328 1.00 69.94 176 ARG A O 1
ATOM 1365 N N . HIS A 1 177 ? -14.497 -3.134 -11.065 1.00 71.94 177 HIS A N 1
ATOM 1366 C CA . HIS A 1 177 ? -14.711 -3.787 -9.779 1.00 71.94 177 HIS A CA 1
ATOM 1367 C C . HIS A 1 177 ? -15.439 -2.866 -8.788 1.00 71.94 177 HIS A C 1
ATOM 1369 O O . HIS A 1 177 ? -15.432 -1.639 -8.908 1.00 71.94 177 HIS A O 1
ATOM 1375 N N . SER A 1 178 ? -16.105 -3.480 -7.812 1.00 74.75 178 SER A N 1
ATOM 1376 C CA . SER A 1 178 ? -16.833 -2.828 -6.718 1.00 74.75 178 SER A CA 1
ATOM 1377 C C . SER A 1 178 ? -16.948 -3.775 -5.532 1.00 74.75 178 SER A C 1
ATOM 1379 O O . SER A 1 178 ? -16.879 -4.990 -5.706 1.00 74.75 178 SER A O 1
ATOM 1381 N N . ASN A 1 179 ? -17.215 -3.232 -4.348 1.00 75.81 179 ASN A N 1
ATOM 1382 C CA . ASN A 1 179 ? -17.518 -4.039 -3.170 1.00 75.81 179 ASN A CA 1
ATOM 1383 C C . ASN A 1 179 ? -19.035 -4.181 -2.980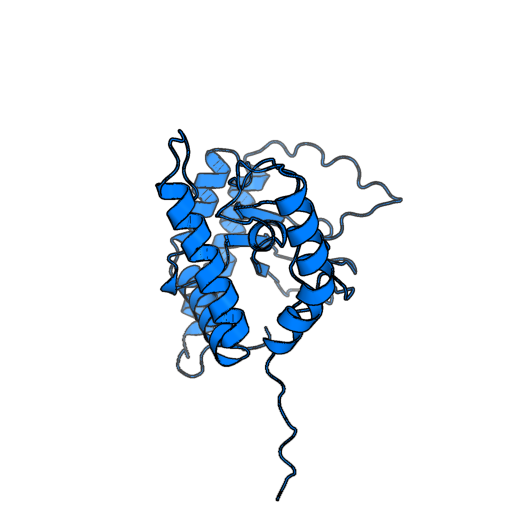 1.00 75.81 179 ASN A C 1
ATOM 1385 O O . ASN A 1 179 ? -19.776 -3.211 -3.139 1.00 75.81 179 ASN A O 1
ATOM 1389 N N . VAL A 1 180 ? -19.490 -5.379 -2.599 1.00 76.31 180 VAL A N 1
ATOM 1390 C CA . VAL A 1 180 ? -20.907 -5.655 -2.293 1.00 76.31 180 VAL A CA 1
ATOM 1391 C C . VAL A 1 180 ? -21.382 -4.861 -1.075 1.00 76.31 180 VAL A C 1
ATOM 1393 O O . VAL A 1 180 ? -20.587 -4.571 -0.177 1.00 76.31 180 VAL A O 1
ATOM 1396 N N . LYS A 1 181 ? -22.675 -4.523 -1.020 1.00 76.19 181 LYS A N 1
ATOM 1397 C CA . LYS A 1 181 ? -23.273 -3.908 0.176 1.00 76.19 181 LYS A CA 1
ATOM 1398 C C . LYS A 1 181 ? -23.154 -4.854 1.378 1.00 76.19 181 LYS A C 1
ATOM 1400 O O . LYS A 1 181 ? -23.174 -6.069 1.206 1.00 76.19 181 LYS A O 1
ATOM 1405 N N . ILE A 1 182 ? -23.005 -4.271 2.563 1.00 81.75 182 ILE A N 1
ATOM 1406 C CA . ILE A 1 182 ? -22.984 -4.986 3.847 1.00 81.75 182 ILE A CA 1
ATOM 1407 C C . ILE A 1 182 ? -24.380 -4.998 4.471 1.00 81.75 182 ILE A C 1
ATOM 1409 O O . ILE A 1 182 ? -25.210 -4.151 4.124 1.00 81.75 182 ILE A O 1
ATOM 1413 N N . GLN A 1 183 ? -24.639 -5.961 5.352 1.00 82.94 183 GLN A N 1
ATOM 1414 C CA . GLN A 1 183 ? -25.912 -6.081 6.060 1.00 82.94 183 GLN A CA 1
ATOM 1415 C C . GLN A 1 183 ? -26.081 -4.964 7.102 1.00 82.94 183 GLN A C 1
ATOM 1417 O O . GLN A 1 183 ? -25.091 -4.379 7.557 1.00 82.94 183 GLN A O 1
ATOM 1422 N N . PRO A 1 184 ? -27.323 -4.647 7.512 1.00 83.25 184 PRO A N 1
ATOM 1423 C CA . PRO A 1 184 ? -27.553 -3.760 8.646 1.00 83.25 184 PRO A CA 1
ATOM 1424 C C . PRO A 1 184 ? -26.783 -4.234 9.888 1.00 83.25 184 PRO A C 1
ATOM 1426 O O . PRO A 1 184 ? -26.873 -5.398 10.268 1.00 83.25 184 PRO A O 1
ATOM 1429 N N . GLY A 1 185 ? -26.026 -3.329 10.512 1.00 82.44 185 GLY A N 1
ATOM 1430 C CA . GLY A 1 185 ? -25.205 -3.622 11.695 1.00 82.44 185 GLY A CA 1
ATOM 1431 C C . GLY A 1 185 ? -23.780 -4.108 11.401 1.00 82.44 185 GLY A C 1
ATOM 1432 O O . GLY A 1 185 ? -22.964 -4.154 12.316 1.00 82.44 185 GLY A O 1
ATOM 1433 N N . GLU A 1 186 ? -23.435 -4.413 10.147 1.00 82.62 186 GLU A N 1
ATOM 1434 C CA . GLU A 1 186 ? -22.057 -4.739 9.772 1.00 82.62 186 GLU A CA 1
ATOM 1435 C C . GLU A 1 186 ? -21.215 -3.477 9.557 1.00 82.62 186 GLU A C 1
ATOM 1437 O O . GLU A 1 186 ? -21.691 -2.459 9.050 1.00 82.62 186 GLU A O 1
ATOM 1442 N N . HIS A 1 187 ? -19.933 -3.556 9.915 1.00 84.00 187 HIS A N 1
ATOM 1443 C CA . HIS A 1 187 ? -18.950 -2.503 9.671 1.00 84.00 187 HIS A CA 1
ATOM 1444 C C . HIS A 1 187 ? -17.867 -3.019 8.712 1.00 84.00 187 HIS A C 1
ATOM 1446 O O . HIS A 1 187 ? -17.377 -4.141 8.841 1.00 84.00 187 HIS A O 1
ATOM 1452 N N . ARG A 1 188 ? -17.458 -2.185 7.751 1.00 86.06 188 ARG A N 1
ATOM 1453 C CA . ARG A 1 188 ? -16.387 -2.465 6.793 1.00 86.06 188 ARG A CA 1
ATOM 1454 C C . ARG A 1 188 ? -15.432 -1.287 6.639 1.00 86.06 188 ARG A C 1
ATOM 1456 O O . ARG A 1 188 ? -15.776 -0.234 6.090 1.00 86.06 188 ARG A O 1
ATOM 1463 N N . TYR A 1 189 ? -14.187 -1.570 6.986 1.00 87.88 189 TYR A N 1
ATOM 1464 C CA . TYR A 1 189 ? -13.011 -0.744 6.749 1.00 87.88 189 TYR A CA 1
ATOM 1465 C C . TYR A 1 189 ? -12.173 -1.376 5.638 1.00 87.88 189 TYR A C 1
ATOM 1467 O O . TYR A 1 189 ? -12.200 -2.595 5.457 1.00 87.88 189 TYR A O 1
ATOM 1475 N N . LEU A 1 190 ? -11.435 -0.568 4.879 1.00 87.75 190 LEU A N 1
ATOM 1476 C CA . LEU A 1 190 ? -10.540 -1.093 3.849 1.00 87.75 190 LEU A CA 1
ATOM 1477 C C . LEU A 1 190 ? -9.214 -0.340 3.846 1.00 87.75 190 LEU A C 1
ATOM 1479 O O . LEU A 1 190 ? -9.163 0.847 3.530 1.00 87.75 190 LEU A O 1
ATOM 1483 N N . PHE A 1 191 ? -8.143 -1.073 4.121 1.00 91.56 191 PHE A N 1
ATOM 1484 C CA . PHE A 1 191 ? -6.769 -0.639 3.923 1.00 91.56 191 PHE A CA 1
ATOM 1485 C C . PHE A 1 191 ? -6.217 -1.300 2.659 1.00 91.56 191 PHE A C 1
ATOM 1487 O O . PHE A 1 191 ? -6.255 -2.521 2.520 1.00 91.56 191 PHE A O 1
ATOM 1494 N N . THR A 1 192 ? -5.752 -0.503 1.702 1.00 90.25 192 THR A N 1
ATOM 1495 C CA . THR A 1 192 ? -5.249 -0.991 0.411 1.00 90.25 192 THR A CA 1
ATOM 1496 C C . THR A 1 192 ? -3.838 -0.490 0.197 1.00 90.25 192 THR A C 1
ATOM 1498 O O . THR A 1 192 ? -3.585 0.686 0.414 1.00 90.25 192 THR A O 1
ATOM 1501 N N . GLN A 1 193 ? -2.940 -1.350 -0.273 1.00 91.69 193 GLN A N 1
ATOM 1502 C CA . GLN A 1 193 ? -1.581 -0.975 -0.654 1.00 91.69 193 GLN A CA 1
ATOM 1503 C C . GLN A 1 193 ? -1.394 -1.161 -2.156 1.00 91.69 193 GLN A C 1
ATOM 1505 O O . GLN A 1 193 ? -1.936 -2.100 -2.738 1.00 91.69 193 GLN A O 1
ATOM 1510 N N . PHE A 1 194 ? -0.672 -0.240 -2.782 1.00 89.88 194 PHE A N 1
ATOM 1511 C CA . PHE A 1 194 ? -0.405 -0.252 -4.213 1.00 89.88 194 PHE A CA 1
ATOM 1512 C C . PHE A 1 194 ? 0.844 0.573 -4.535 1.00 89.88 194 PHE A C 1
ATOM 1514 O O . PHE A 1 194 ? 1.306 1.384 -3.736 1.00 89.88 194 PHE A O 1
ATOM 1521 N N . THR A 1 195 ? 1.369 0.382 -5.740 1.00 89.25 195 THR A N 1
ATOM 1522 C CA . THR A 1 195 ? 2.416 1.235 -6.302 1.00 89.25 195 THR A CA 1
ATOM 1523 C C . THR A 1 195 ? 1.868 1.825 -7.601 1.00 89.25 195 THR A C 1
ATOM 1525 O O . THR A 1 195 ? 1.507 1.055 -8.499 1.00 89.25 195 THR A O 1
ATOM 1528 N N . PRO A 1 196 ? 1.742 3.161 -7.719 1.00 86.44 196 PRO A N 1
ATOM 1529 C CA . PRO A 1 196 ? 1.270 3.808 -8.933 1.00 86.44 196 PRO A CA 1
ATOM 1530 C C . PRO A 1 196 ? 2.110 3.391 -10.136 1.00 86.44 196 PRO A C 1
ATOM 1532 O O . PRO A 1 196 ? 3.338 3.345 -10.073 1.00 86.44 196 PRO A O 1
ATOM 1535 N N . ALA A 1 197 ? 1.466 3.147 -11.275 1.00 80.38 197 ALA A N 1
ATOM 1536 C CA . ALA A 1 197 ? 2.152 2.689 -12.481 1.00 80.38 197 ALA A CA 1
ATOM 1537 C C . ALA A 1 197 ? 3.165 3.705 -13.038 1.00 80.38 197 ALA A C 1
ATOM 1539 O O . ALA A 1 197 ? 3.977 3.349 -13.890 1.00 80.38 197 ALA A O 1
ATOM 1540 N N . GLY A 1 198 ? 3.100 4.969 -12.604 1.00 79.06 198 GLY A N 1
ATOM 1541 C CA . GLY A 1 198 ? 4.112 5.982 -12.906 1.00 79.06 198 GLY A CA 1
ATOM 1542 C C . GLY A 1 198 ? 5.483 5.637 -12.322 1.00 79.06 198 GLY A C 1
ATOM 1543 O O . GLY A 1 198 ? 6.485 5.908 -12.969 1.00 79.06 198 GLY A O 1
ATOM 1544 N N . ILE A 1 199 ? 5.530 4.953 -11.173 1.00 85.25 199 ILE A N 1
ATOM 1545 C CA . ILE A 1 199 ? 6.781 4.542 -10.521 1.00 85.25 199 ILE A CA 1
ATOM 1546 C C . ILE A 1 199 ? 7.536 3.513 -11.367 1.00 85.25 199 ILE A C 1
ATOM 1548 O O . ILE A 1 199 ? 8.716 3.682 -11.624 1.00 85.25 199 ILE A O 1
ATOM 1552 N N . PHE A 1 200 ? 6.847 2.510 -11.907 1.00 80.00 200 PHE A N 1
ATOM 1553 C CA . PHE A 1 200 ? 7.461 1.486 -12.772 1.00 80.00 200 PHE A CA 1
ATOM 1554 C C . PHE A 1 200 ? 7.842 1.988 -14.164 1.00 80.00 200 PHE A C 1
ATOM 1556 O O . PHE A 1 200 ? 8.551 1.323 -14.915 1.00 80.00 200 PHE A O 1
ATOM 1563 N N . ARG A 1 201 ? 7.314 3.151 -14.547 1.00 71.88 201 ARG A N 1
ATOM 1564 C CA . ARG A 1 201 ? 7.683 3.849 -15.780 1.00 71.88 201 ARG A CA 1
ATOM 1565 C C . ARG A 1 201 ? 8.792 4.865 -15.550 1.00 71.88 201 ARG A C 1
ATOM 1567 O O . ARG A 1 201 ? 9.314 5.397 -16.530 1.00 71.88 201 ARG A O 1
ATOM 1574 N N . TRP A 1 202 ? 9.103 5.154 -14.290 1.00 68.88 202 TRP A N 1
ATOM 1575 C CA . TRP A 1 202 ? 10.177 6.048 -13.932 1.00 68.88 202 TRP A CA 1
ATOM 1576 C C . TRP A 1 202 ? 11.490 5.303 -14.115 1.00 68.88 202 TRP A C 1
ATOM 1578 O O . TRP A 1 202 ? 11.875 4.467 -13.302 1.00 68.88 202 TRP A O 1
ATOM 1588 N N . ASP A 1 203 ? 12.148 5.575 -15.235 1.00 61.12 203 ASP A N 1
ATOM 1589 C CA . ASP A 1 203 ? 13.492 5.080 -15.451 1.00 61.12 203 ASP A CA 1
ATOM 1590 C C . ASP A 1 203 ? 14.441 5.881 -14.568 1.00 61.12 203 ASP A C 1
ATOM 1592 O O . ASP A 1 203 ? 14.734 7.059 -14.793 1.00 61.12 203 ASP A O 1
ATOM 1596 N N . ILE A 1 204 ? 14.887 5.201 -13.527 1.00 52.97 204 ILE A N 1
ATOM 1597 C CA . ILE A 1 204 ? 15.748 5.746 -12.501 1.00 52.97 204 ILE A CA 1
ATOM 1598 C C . ILE A 1 204 ? 17.102 6.219 -13.034 1.00 52.97 204 ILE A C 1
ATOM 1600 O O . ILE A 1 204 ? 17.742 7.077 -12.430 1.00 52.97 204 ILE A O 1
ATOM 1604 N N . ASN A 1 205 ? 17.493 5.719 -14.208 1.00 41.19 205 ASN A N 1
ATOM 1605 C CA . ASN A 1 205 ? 18.728 6.088 -14.881 1.00 41.19 205 ASN A CA 1
ATOM 1606 C C . ASN A 1 205 ? 18.583 7.341 -15.758 1.00 41.19 205 ASN A C 1
ATOM 1608 O O . ASN A 1 205 ? 19.585 7.850 -16.251 1.00 41.19 205 ASN A O 1
ATOM 1612 N N . THR A 1 206 ? 17.367 7.856 -15.997 1.00 48.81 206 THR A N 1
ATOM 1613 C CA . THR A 1 206 ? 17.141 8.873 -17.046 1.00 48.81 206 THR A CA 1
ATOM 1614 C C . THR A 1 206 ? 16.199 10.008 -16.649 1.00 48.81 206 THR A C 1
ATOM 1616 O O . THR A 1 206 ? 15.625 10.673 -17.516 1.00 48.81 206 THR A O 1
ATOM 1619 N N . ALA A 1 207 ? 16.119 10.331 -15.355 1.00 45.09 207 ALA A N 1
ATOM 1620 C CA . ALA A 1 207 ? 15.413 11.512 -14.838 1.00 45.09 207 ALA A CA 1
ATOM 1621 C C . ALA A 1 207 ? 15.837 12.857 -15.490 1.00 45.09 207 ALA A C 1
ATOM 1623 O O . ALA A 1 207 ? 15.165 13.865 -15.292 1.00 45.09 207 ALA A O 1
ATOM 1624 N N . ALA A 1 208 ? 16.907 12.873 -16.299 1.00 45.09 208 ALA A N 1
ATOM 1625 C CA . ALA A 1 208 ? 17.416 14.046 -17.011 1.00 45.09 208 ALA A CA 1
ATOM 1626 C C . ALA A 1 208 ? 17.552 13.901 -18.552 1.00 45.09 208 ALA A C 1
ATOM 1628 O O . ALA A 1 208 ? 17.941 14.866 -19.204 1.00 45.09 208 ALA A O 1
ATOM 1629 N N . SER A 1 209 ? 17.236 12.752 -19.174 1.00 49.19 209 SER A N 1
ATOM 1630 C CA . SER A 1 209 ? 17.497 12.523 -20.616 1.00 49.19 209 SER A CA 1
ATOM 1631 C C . SER A 1 209 ? 16.213 12.541 -21.460 1.00 49.19 209 SER A C 1
ATOM 1633 O O . SER A 1 209 ? 15.366 11.651 -21.382 1.00 49.19 209 SER A O 1
ATOM 1635 N N . THR A 1 210 ? 16.071 13.570 -22.304 1.00 55.12 210 THR A N 1
ATOM 1636 C CA . THR A 1 210 ? 15.026 13.718 -23.339 1.00 55.12 210 THR A CA 1
ATOM 1637 C C . THR A 1 210 ? 15.545 13.378 -24.741 1.00 55.12 210 THR A C 1
ATOM 1639 O O . THR A 1 210 ? 14.941 13.783 -25.747 1.00 55.12 210 THR A O 1
ATOM 1642 N N . SER A 1 211 ? 16.660 12.644 -24.839 1.00 66.44 211 SER A N 1
ATOM 1643 C CA . SER A 1 211 ? 17.280 12.361 -26.132 1.00 66.44 211 SER A CA 1
ATOM 1644 C C . SER A 1 211 ? 16.306 11.589 -27.046 1.00 66.44 211 SER A C 1
ATOM 1646 O O . SER A 1 211 ? 15.478 10.800 -26.569 1.00 66.44 211 SER A O 1
ATOM 1648 N N . PRO A 1 212 ? 16.335 11.821 -28.371 1.00 72.44 212 PRO A N 1
ATOM 1649 C CA . PRO A 1 212 ? 15.517 11.061 -29.315 1.00 72.44 212 PRO A CA 1
ATOM 1650 C C . PRO A 1 212 ? 15.740 9.542 -29.218 1.00 72.44 212 PRO A C 1
ATOM 1652 O O . PRO A 1 212 ? 14.789 8.777 -29.355 1.00 72.44 212 PRO A O 1
ATOM 1655 N N . GLN A 1 213 ? 16.970 9.115 -28.912 1.00 71.50 213 GLN A N 1
ATOM 1656 C CA . GLN A 1 213 ? 17.341 7.707 -28.731 1.00 71.50 213 GLN A CA 1
ATOM 1657 C C . GLN A 1 213 ? 16.677 7.097 -27.489 1.00 71.50 213 GLN A C 1
ATOM 1659 O O . GLN A 1 213 ? 16.088 6.021 -27.576 1.00 71.50 213 GLN A O 1
ATOM 1664 N N . GLU A 1 214 ? 16.670 7.813 -26.360 1.00 66.00 214 GLU A N 1
ATOM 1665 C CA . GLU A 1 214 ? 15.978 7.385 -25.135 1.00 66.00 214 GLU A CA 1
ATOM 1666 C C . GLU A 1 214 ? 14.467 7.261 -25.365 1.00 66.00 214 GLU A C 1
ATOM 1668 O O . GLU A 1 214 ? 13.824 6.309 -24.924 1.00 66.00 214 GLU A O 1
ATOM 1673 N N . ARG A 1 215 ? 13.882 8.226 -26.090 1.00 67.75 215 ARG A N 1
ATOM 1674 C CA . ARG A 1 215 ? 12.459 8.208 -26.454 1.00 67.75 215 ARG A CA 1
ATOM 1675 C C . ARG A 1 215 ? 12.118 7.005 -27.331 1.00 67.75 215 ARG A C 1
ATOM 1677 O O . ARG A 1 215 ? 11.124 6.336 -27.052 1.00 67.75 215 ARG A O 1
ATOM 1684 N N . ALA A 1 216 ? 12.947 6.711 -28.331 1.00 73.81 216 ALA A N 1
ATOM 1685 C CA . ALA A 1 216 ? 12.781 5.547 -29.196 1.00 73.81 216 ALA A CA 1
ATOM 1686 C C . ALA A 1 216 ? 12.890 4.231 -28.407 1.00 73.81 216 ALA A C 1
ATOM 1688 O O . ALA A 1 216 ? 12.006 3.383 -28.524 1.00 73.81 216 ALA A O 1
ATOM 1689 N N . ARG A 1 217 ? 13.892 4.097 -27.523 1.00 74.19 217 ARG A N 1
ATOM 1690 C CA . ARG A 1 217 ? 14.029 2.943 -26.618 1.00 74.19 217 ARG A CA 1
ATOM 1691 C C . ARG A 1 217 ? 12.793 2.773 -25.734 1.00 74.19 217 ARG A C 1
ATOM 1693 O O . ARG A 1 217 ? 12.201 1.702 -25.705 1.00 74.19 217 ARG A O 1
ATOM 1700 N N . ARG A 1 218 ? 12.325 3.844 -25.083 1.00 68.56 218 ARG A N 1
ATOM 1701 C CA . ARG A 1 218 ? 11.109 3.818 -24.247 1.00 68.56 218 ARG A CA 1
ATOM 1702 C C . ARG A 1 218 ? 9.866 3.403 -25.037 1.00 68.56 218 ARG A C 1
ATOM 1704 O O . ARG A 1 218 ? 8.977 2.767 -24.468 1.00 68.56 218 ARG A O 1
ATOM 1711 N N . GLN A 1 219 ? 9.766 3.792 -26.308 1.00 71.94 219 GLN A N 1
ATOM 1712 C CA . GLN A 1 219 ? 8.662 3.407 -27.184 1.00 71.94 219 GLN A CA 1
ATOM 1713 C C . GLN A 1 219 ? 8.745 1.930 -27.591 1.00 71.94 219 GLN A C 1
ATOM 1715 O O . GLN A 1 219 ? 7.719 1.252 -27.553 1.00 71.94 219 GLN A O 1
ATOM 1720 N N . ALA A 1 220 ? 9.945 1.419 -27.877 1.00 77.12 220 ALA A N 1
ATOM 1721 C CA . ALA A 1 220 ? 10.180 -0.006 -28.104 1.00 77.12 220 ALA A CA 1
ATOM 1722 C C . ALA A 1 220 ? 9.844 -0.837 -26.852 1.00 77.12 220 ALA A C 1
ATOM 1724 O O . ALA A 1 220 ? 9.035 -1.760 -26.931 1.00 77.12 220 ALA A O 1
ATOM 1725 N N . ASP A 1 221 ? 10.337 -0.436 -25.675 1.00 73.62 221 ASP A N 1
ATOM 1726 C CA . ASP A 1 221 ? 10.035 -1.108 -24.406 1.00 73.62 221 ASP A CA 1
ATOM 1727 C C . ASP A 1 221 ? 8.528 -1.112 -24.121 1.00 73.62 221 ASP A C 1
ATOM 1729 O O . ASP A 1 221 ? 7.981 -2.105 -23.651 1.00 73.62 221 ASP A O 1
ATOM 1733 N N . ARG A 1 222 ? 7.813 -0.014 -24.418 1.00 71.31 222 ARG A N 1
ATOM 1734 C CA . ARG A 1 222 ? 6.347 0.051 -24.259 1.00 71.31 222 ARG A CA 1
ATOM 1735 C C . ARG A 1 222 ? 5.618 -1.013 -25.078 1.00 71.31 222 ARG A C 1
ATOM 1737 O O . ARG A 1 222 ? 4.606 -1.510 -24.591 1.00 71.31 222 ARG A O 1
ATOM 1744 N N . ALA A 1 223 ? 6.100 -1.341 -26.276 1.00 74.25 223 ALA A N 1
ATOM 1745 C CA . ALA A 1 223 ? 5.454 -2.315 -27.152 1.00 74.25 223 ALA A CA 1
ATOM 1746 C C . ALA A 1 223 ? 5.526 -3.746 -26.590 1.00 74.25 223 ALA A C 1
ATOM 1748 O O . ALA A 1 223 ? 4.589 -4.520 -26.773 1.00 74.25 223 ALA A O 1
ATOM 1749 N N . VAL A 1 224 ? 6.600 -4.071 -25.862 1.00 77.00 224 VAL A N 1
ATOM 1750 C CA . VAL A 1 224 ? 6.862 -5.423 -25.335 1.00 77.00 224 VAL A CA 1
ATOM 1751 C C . VAL A 1 224 ? 6.590 -5.570 -23.836 1.00 77.00 224 VAL A C 1
ATOM 1753 O O . VAL A 1 224 ? 6.390 -6.679 -23.356 1.00 77.00 224 VAL A O 1
ATOM 1756 N N . ARG A 1 225 ? 6.505 -4.468 -23.076 1.00 75.69 225 ARG A N 1
ATOM 1757 C CA . ARG A 1 225 ? 6.370 -4.482 -21.605 1.00 75.69 225 ARG A CA 1
ATOM 1758 C C . ARG A 1 225 ? 5.177 -5.286 -21.093 1.00 75.69 225 ARG A C 1
ATOM 1760 O O . ARG A 1 225 ? 5.248 -5.827 -19.996 1.00 75.69 225 ARG A O 1
ATOM 1767 N N . TRP A 1 226 ? 4.084 -5.360 -21.849 1.00 76.00 226 TRP A N 1
ATOM 1768 C CA . TRP A 1 226 ? 2.941 -6.184 -21.453 1.00 76.00 226 TRP A CA 1
ATOM 1769 C C . TRP A 1 226 ? 3.284 -7.681 -21.473 1.00 76.00 226 TRP A C 1
ATOM 1771 O O . TRP A 1 226 ? 2.846 -8.397 -20.581 1.00 76.00 226 TRP A O 1
ATOM 1781 N N . GLN A 1 227 ? 4.097 -8.139 -22.434 1.00 81.06 227 GLN A N 1
ATOM 1782 C CA . GLN A 1 227 ? 4.534 -9.535 -22.536 1.00 81.06 227 GLN A CA 1
ATOM 1783 C C . GLN A 1 227 ? 5.422 -9.892 -21.350 1.00 81.06 227 GLN A C 1
ATOM 1785 O O . GLN A 1 227 ? 5.179 -10.893 -20.685 1.00 81.06 227 GLN A O 1
ATOM 1790 N N . GLU A 1 228 ? 6.392 -9.031 -21.036 1.00 80.38 228 GLU A N 1
ATOM 1791 C CA . GLU A 1 228 ? 7.248 -9.194 -19.855 1.00 80.38 228 GLU A CA 1
ATOM 1792 C C . GLU A 1 228 ? 6.435 -9.153 -18.554 1.00 80.38 228 GLU A C 1
ATOM 1794 O O . GLU A 1 228 ? 6.648 -9.962 -17.659 1.00 80.38 228 GLU A O 1
ATOM 1799 N N . GLY A 1 229 ? 5.433 -8.271 -18.480 1.00 77.44 229 GLY A N 1
ATOM 1800 C CA . GLY A 1 229 ? 4.489 -8.198 -17.365 1.00 77.44 229 GLY A CA 1
ATOM 1801 C C . GLY A 1 229 ? 3.740 -9.507 -17.118 1.00 77.44 229 GLY A C 1
ATOM 1802 O O . GLY A 1 229 ? 3.635 -9.946 -15.978 1.00 77.44 229 GLY A O 1
ATOM 1803 N N . VAL A 1 230 ? 3.237 -10.133 -18.185 1.00 79.06 230 VAL A N 1
ATOM 1804 C CA . VAL A 1 230 ? 2.493 -11.400 -18.110 1.00 79.06 230 VAL A CA 1
ATOM 1805 C C . VAL A 1 230 ? 3.399 -12.566 -17.715 1.00 79.06 230 VAL A C 1
ATOM 1807 O O . VAL A 1 230 ? 2.956 -13.426 -16.962 1.00 79.06 230 VAL A O 1
ATOM 1810 N N . LYS A 1 231 ? 4.662 -12.587 -18.161 1.00 83.50 231 LYS A N 1
ATOM 1811 C CA . LYS A 1 231 ? 5.624 -13.646 -17.803 1.00 83.50 231 LYS A CA 1
ATOM 1812 C C . LYS A 1 231 ? 5.915 -13.723 -16.301 1.00 83.50 231 LYS A C 1
ATOM 1814 O O . LYS A 1 231 ? 6.253 -14.794 -15.822 1.00 83.50 231 LYS A O 1
ATOM 1819 N N . MET A 1 232 ? 5.776 -12.613 -15.573 1.00 83.06 232 MET A N 1
ATOM 1820 C CA . MET A 1 232 ? 5.975 -12.576 -14.117 1.00 83.06 232 MET A CA 1
ATOM 1821 C C . MET A 1 232 ? 4.774 -13.122 -13.328 1.00 83.06 232 MET A C 1
ATOM 1823 O O . MET A 1 232 ? 4.878 -13.355 -12.123 1.00 83.06 232 MET A O 1
ATOM 1827 N N . CYS A 1 233 ? 3.617 -13.303 -13.973 1.00 77.56 233 CYS A N 1
ATOM 1828 C CA . CYS A 1 233 ? 2.459 -13.910 -13.331 1.00 77.56 233 CYS A CA 1
ATOM 1829 C C . CYS A 1 233 ? 2.672 -15.417 -13.188 1.00 77.56 233 CYS A C 1
ATOM 1831 O O . CYS A 1 233 ? 2.986 -16.107 -14.155 1.00 77.56 233 CYS A O 1
ATOM 1833 N N . THR A 1 234 ? 2.409 -15.946 -11.996 1.00 77.00 234 THR A N 1
ATOM 1834 C CA . THR A 1 234 ? 2.436 -17.393 -11.781 1.00 77.00 234 THR A CA 1
ATOM 1835 C C . THR A 1 234 ? 1.283 -18.055 -12.527 1.00 77.00 234 THR A C 1
ATOM 1837 O O . THR A 1 234 ? 0.112 -17.749 -12.288 1.00 77.00 234 THR A O 1
ATOM 1840 N N . ILE A 1 235 ? 1.624 -18.979 -13.426 1.00 75.94 235 ILE A N 1
ATOM 1841 C CA . ILE A 1 235 ? 0.668 -19.871 -14.076 1.00 75.94 235 ILE A CA 1
ATOM 1842 C C . ILE A 1 235 ? 0.546 -21.107 -13.190 1.00 75.94 235 ILE A C 1
ATOM 1844 O O . ILE A 1 235 ? 1.487 -21.883 -13.057 1.00 75.94 235 ILE A O 1
ATOM 1848 N N . TRP A 1 236 ? -0.614 -21.268 -12.559 1.00 69.50 236 TRP A N 1
ATOM 1849 C CA . TRP A 1 236 ? -0.940 -22.486 -11.831 1.00 69.50 236 TRP A CA 1
ATOM 1850 C C . TRP A 1 236 ? -1.523 -23.483 -12.827 1.00 69.50 236 TRP A C 1
ATOM 1852 O O . TRP A 1 236 ? -2.645 -23.304 -13.303 1.00 69.50 236 TRP A O 1
ATOM 1862 N N . GLU A 1 237 ? -0.755 -24.512 -13.176 1.00 74.69 237 GLU A N 1
ATOM 1863 C CA . GLU A 1 237 ? -1.310 -25.655 -13.892 1.00 74.69 237 GLU A CA 1
ATOM 1864 C C . GLU A 1 237 ? -2.280 -26.377 -12.956 1.00 74.69 237 GLU A C 1
ATOM 1866 O O . GLU A 1 237 ? -1.962 -26.646 -11.795 1.00 74.69 237 GLU A O 1
ATOM 1871 N N . ALA A 1 238 ? -3.489 -26.664 -13.441 1.00 66.75 238 ALA A N 1
ATOM 1872 C CA . ALA A 1 238 ? -4.386 -27.548 -12.721 1.00 66.75 238 ALA A CA 1
ATOM 1873 C C . ALA A 1 238 ? -3.710 -28.919 -12.681 1.00 66.75 238 ALA A C 1
ATOM 1875 O O . ALA A 1 238 ? -3.625 -29.597 -13.7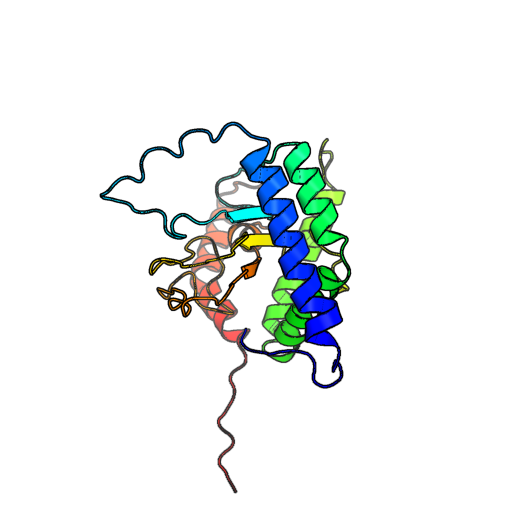05 1.00 66.75 238 ALA A O 1
ATOM 1876 N N . THR A 1 239 ? -3.189 -29.315 -11.522 1.00 62.25 239 THR A N 1
ATOM 1877 C CA . THR A 1 239 ? -2.715 -30.679 -11.334 1.00 62.25 239 THR A CA 1
ATOM 1878 C C . THR A 1 239 ? -3.902 -31.604 -11.587 1.00 62.25 239 THR A C 1
ATOM 1880 O O . THR A 1 239 ? -4.903 -31.571 -10.869 1.00 62.25 239 THR A O 1
ATOM 1883 N N . GLY A 1 240 ? -3.827 -32.377 -12.674 1.00 50.88 240 GLY A N 1
ATOM 1884 C CA . GLY A 1 240 ? -4.778 -33.442 -12.952 1.00 50.88 240 GLY A CA 1
ATOM 1885 C C . GLY A 1 240 ? -4.815 -34.371 -11.746 1.00 50.88 240 GLY A C 1
ATOM 1886 O O . GLY A 1 240 ? -3.779 -34.888 -11.334 1.00 50.88 240 GLY A O 1
ATOM 1887 N N . GLY A 1 241 ? -5.994 -34.510 -11.142 1.00 50.78 241 GLY A N 1
ATOM 1888 C CA . GLY A 1 241 ? -6.200 -35.430 -10.034 1.00 50.78 241 GLY A CA 1
ATOM 1889 C C . GLY A 1 241 ? -5.845 -36.855 -10.455 1.00 50.78 241 GLY A C 1
ATOM 1890 O O . GLY A 1 241 ? -6.340 -37.339 -11.475 1.00 50.78 241 GLY A O 1
ATOM 1891 N N . HIS A 1 242 ? -4.987 -37.493 -9.664 1.00 39.84 242 HIS A N 1
ATOM 1892 C CA . HIS A 1 242 ? -4.887 -38.944 -9.559 1.00 39.84 242 HIS A CA 1
ATOM 1893 C C . HIS A 1 242 ? -5.640 -39.389 -8.309 1.00 39.84 242 HIS A C 1
ATOM 1895 O O . HIS A 1 242 ? -5.531 -38.674 -7.285 1.00 39.84 242 HIS A O 1
#

pLDDT: mean 79.42, std 15.38, range [37.16, 97.88]

Sequence (242 aa):
MLGGFPPNAPDWQEAVVAPAARAMEVAAQEIYQGAKRKKKAKADAANPPRRGTHAAESVGVDGGGQPYPMMLCHSITNLAVFAGLFGLKCFERISGWTNVLFMAFTPDLHEYYCSTVNSLYEWDASQQRAKHLKRNFRAVFSVFTTATFNFGPITVTFPHIDFGNLAILIPSAILRHSNVKIQPGEHRYLFTQFTPAGIFRWDINTAASTSPQERARRQADRAVRWQEGVKMCTIWEATGGH

Nearest PDB structures (foldseek):
  7vpn-assembly2_B  TM=5.379E-01  e=5.546E-03  Coprinopsis cinerea okayama7#130
  8jkk-assembly3_G  TM=5.390E-01  e=4.143E-03  Coprinopsis cinerea okayama7#130
  8jkk-assembly2_D  TM=5.058E-01  e=3.281E-03  Coprinopsis cinerea okayama7#130
  6t9k-assembly1_B  TM=2.307E-01  e=7.673E+00  Saccharomyces cerevisiae S288C
  6t9i-assembly1_B  TM=2.307E-01  e=8.622E+00  Saccharomyces cerevisiae S288C

Secondary structure (DSSP, 8-state):
----S-TT-TTHIIIIIHHHHHHHHHHHHHHHHSS--------BTTB--TTTTS-EEEEEEE-SSSSS-EEPP--HHHHHHHHHHHHSHHHHHHHHHHHHHHHHH-HHHHHHHHHHHHHHHHHHHHS--SS----SS-TTT-S-SEEEEE--SB----SB--TTB-SSSS-TTTS-B-PPPPPTT--B-EEEEE-BHHHHH--TT-TT---HHHHHHHHHHHHHHHHHHHHTS---------

Organism: NCBI:txid1033252

Mean predicted aligned error: 9.16 Å

Foldseek 3Di:
DPPPADPPCPCLCVQAVVVLLVLLQVLCCQVQVVDPRPPPPPQPPVHGDQFHDFDKDKWFWDQPPDLGIDTDDDDPSNVVSLLVSLPGPNNLRVQLVVLVVCCVQQVLVSVLLLVLQVLSQVLQVVDPDPDGGDASHDSNRHSFGMKMKRSKQWGWGDFAAPCFADCFPPNSNPGTDIDDGDDPPHGDIDMGTGHGVSSVLPPSVPSPDPDPVVVVVSVVCVVCVVVVSHVSGDDDDPPDDD

Solvent-accessible surface area (backbone atoms only — not comparable to full-atom values): 14194 Å² total; per-residue (Å²): 132,95,71,84,71,64,90,92,43,90,54,43,57,70,65,24,52,52,54,44,52,54,51,33,47,53,47,44,44,59,62,56,67,73,39,82,72,69,76,68,70,76,67,43,89,92,56,63,56,56,58,45,88,48,56,65,53,69,50,28,43,41,24,74,95,50,98,57,77,39,64,57,89,70,56,73,66,52,50,51,49,50,52,54,54,52,68,33,68,28,49,45,50,55,38,28,52,53,39,51,52,41,38,73,64,21,46,60,45,38,50,53,36,39,52,56,49,50,50,54,54,52,55,47,70,71,50,97,63,98,74,73,82,63,69,64,53,61,67,92,29,32,59,45,38,23,35,34,44,34,36,28,57,64,62,47,33,45,79,32,59,44,72,60,40,54,57,72,90,59,42,38,33,78,42,74,44,60,51,74,84,76,60,94,91,61,72,37,70,45,80,46,74,41,50,40,39,32,51,83,66,52,54,86,92,45,86,85,62,83,45,70,66,55,52,51,50,53,52,55,49,60,74,47,46,62,61,60,52,55,70,31,50,65,81,81,74,81,77,78,85,128

Radius of gyration: 19.54 Å; Cα contacts (8 Å, |Δi|>4): 302; chains: 1; bounding box: 49×61×48 Å